Protein AF-A0A7S0X9N3-F1 (afdb_monomer)

Mean predicted aligned error: 4.45 Å

Structure (mmCIF, N/CA/C/O backbone):
data_AF-A0A7S0X9N3-F1
#
_entry.id   AF-A0A7S0X9N3-F1
#
loop_
_atom_site.group_PDB
_atom_site.id
_atom_site.type_symbol
_atom_site.label_atom_id
_atom_site.label_alt_id
_atom_site.label_comp_id
_atom_site.label_asym_id
_atom_site.label_entity_id
_atom_site.label_seq_id
_atom_site.pdbx_PDB_ins_code
_atom_site.Cartn_x
_atom_site.Cartn_y
_atom_site.Cartn_z
_atom_site.occupancy
_atom_site.B_iso_or_equiv
_atom_site.auth_seq_id
_atom_site.auth_comp_id
_atom_site.auth_asym_id
_atom_site.auth_atom_id
_atom_site.pdbx_PDB_model_num
ATOM 1 N N . ALA A 1 1 ? 12.408 -13.047 -14.112 1.00 51.66 1 ALA A N 1
ATOM 2 C CA . ALA A 1 1 ? 12.619 -11.639 -14.509 1.00 51.66 1 ALA A CA 1
ATOM 3 C C . ALA A 1 1 ? 13.916 -11.451 -15.302 1.00 51.66 1 ALA A C 1
ATOM 5 O O . ALA A 1 1 ? 13.848 -10.955 -16.416 1.00 51.66 1 ALA A O 1
ATOM 6 N N . ALA A 1 2 ? 15.072 -11.919 -14.805 1.00 55.12 2 ALA A N 1
ATOM 7 C CA . ALA A 1 2 ? 16.383 -11.710 -15.448 1.00 55.12 2 ALA A CA 1
ATOM 8 C C . ALA A 1 2 ? 16.531 -12.220 -16.905 1.00 55.12 2 ALA A C 1
ATOM 10 O O . ALA A 1 2 ? 17.400 -11.747 -17.631 1.00 55.12 2 ALA A O 1
ATOM 11 N N . GLU A 1 3 ? 15.684 -13.148 -17.362 1.00 60.47 3 GLU A N 1
ATOM 12 C CA . GLU A 1 3 ? 15.800 -13.756 -18.697 1.00 60.47 3 GLU A CA 1
ATOM 13 C C . GLU A 1 3 ? 15.383 -12.833 -19.857 1.00 60.47 3 GLU A C 1
ATOM 15 O O . GLU A 1 3 ? 15.856 -13.019 -20.976 1.00 60.47 3 GLU A O 1
ATOM 20 N N . ILE A 1 4 ? 14.538 -11.817 -19.627 1.00 72.31 4 ILE A N 1
ATOM 21 C CA . ILE A 1 4 ? 14.034 -10.960 -20.719 1.00 72.31 4 ILE A CA 1
ATOM 22 C C . ILE A 1 4 ? 15.034 -9.853 -21.069 1.00 72.31 4 ILE A C 1
ATOM 24 O O . ILE A 1 4 ? 15.320 -9.655 -22.250 1.00 72.31 4 ILE A O 1
ATOM 28 N N . ALA A 1 5 ? 15.599 -9.155 -20.075 1.00 72.69 5 ALA A N 1
ATOM 29 C CA . ALA A 1 5 ? 16.611 -8.123 -20.323 1.00 72.69 5 ALA A CA 1
ATOM 30 C C . ALA A 1 5 ? 17.880 -8.684 -20.979 1.00 72.69 5 ALA A C 1
ATOM 32 O O . ALA A 1 5 ? 18.427 -8.049 -21.880 1.00 72.69 5 ALA A O 1
ATOM 33 N N . ALA A 1 6 ? 18.329 -9.867 -20.549 1.00 73.94 6 ALA A N 1
ATOM 34 C CA . ALA A 1 6 ? 19.499 -10.545 -21.111 1.00 73.94 6 ALA A CA 1
ATOM 35 C C . ALA A 1 6 ? 19.189 -11.329 -22.402 1.00 73.94 6 ALA A C 1
ATOM 37 O O . ALA A 1 6 ? 20.104 -11.789 -23.084 1.00 73.94 6 ALA A O 1
ATOM 38 N N . GLY A 1 7 ? 17.907 -11.493 -22.736 1.00 81.62 7 GLY A N 1
ATOM 39 C CA . GLY A 1 7 ? 17.449 -12.213 -23.914 1.00 81.62 7 GLY A CA 1
ATOM 40 C C . GLY A 1 7 ? 17.486 -11.378 -25.202 1.00 81.62 7 GLY A C 1
ATOM 41 O O . GLY A 1 7 ? 17.658 -10.157 -25.175 1.00 81.62 7 GLY A O 1
ATOM 42 N N . PRO A 1 8 ? 17.242 -12.010 -26.364 1.00 79.06 8 PRO A N 1
ATOM 43 C CA . PRO A 1 8 ? 17.288 -11.345 -27.672 1.00 79.06 8 PRO A CA 1
ATOM 44 C C . PRO A 1 8 ? 16.259 -10.211 -27.821 1.00 79.06 8 PRO A C 1
ATOM 46 O O . PRO A 1 8 ? 16.443 -9.308 -28.635 1.00 79.06 8 PRO A O 1
ATOM 49 N N . MET A 1 9 ? 15.191 -10.226 -27.016 1.00 86.12 9 MET A N 1
ATOM 50 C CA . MET A 1 9 ? 14.156 -9.188 -26.998 1.00 86.12 9 MET A CA 1
ATOM 51 C C . MET A 1 9 ? 14.518 -7.965 -26.142 1.00 86.12 9 MET A C 1
ATOM 53 O O . MET A 1 9 ? 13.867 -6.928 -26.277 1.00 86.12 9 MET A O 1
ATOM 57 N N . GLY A 1 10 ? 15.558 -8.041 -25.303 1.00 89.81 10 GLY A N 1
ATOM 58 C CA . GLY A 1 10 ? 15.969 -6.959 -24.402 1.00 89.81 10 GLY A CA 1
ATOM 59 C C . GLY A 1 10 ? 16.183 -5.610 -25.108 1.00 89.81 10 GLY A C 1
ATOM 60 O O . GLY A 1 10 ? 15.581 -4.613 -24.701 1.00 89.81 10 GLY A O 1
ATOM 61 N N . PRO A 1 11 ? 16.953 -5.542 -26.215 1.00 92.31 11 PRO A N 1
ATOM 62 C CA . PRO A 1 11 ? 17.157 -4.294 -26.952 1.00 92.31 11 PRO A CA 1
ATOM 63 C C . PRO A 1 11 ? 15.869 -3.700 -27.538 1.00 92.31 11 PRO A C 1
ATOM 65 O O . PRO A 1 11 ? 15.699 -2.480 -27.540 1.00 92.31 11 PRO A O 1
ATOM 68 N N . ALA A 1 12 ? 14.959 -4.544 -28.034 1.00 93.69 12 ALA A N 1
ATOM 69 C CA . ALA A 1 12 ? 13.681 -4.101 -28.588 1.00 93.69 12 ALA A CA 1
ATOM 70 C C . ALA A 1 12 ? 12.762 -3.550 -27.489 1.00 93.69 12 ALA A C 1
ATOM 72 O O . ALA A 1 12 ? 12.195 -2.468 -27.645 1.00 93.69 12 ALA A O 1
ATOM 73 N N . LEU A 1 13 ? 12.684 -4.242 -26.350 1.00 94.44 13 LEU A N 1
ATOM 74 C CA . LEU A 1 13 ? 11.912 -3.792 -25.196 1.00 94.44 13 LEU A CA 1
ATOM 75 C C . LEU A 1 13 ? 12.442 -2.464 -24.643 1.00 94.44 13 LEU A C 1
ATOM 77 O O . LEU A 1 13 ? 11.654 -1.564 -24.373 1.00 94.44 13 LEU A O 1
ATOM 81 N N . LYS A 1 14 ? 13.766 -2.285 -24.560 1.00 94.69 14 LYS A N 1
ATOM 82 C CA . LYS A 1 14 ? 14.365 -1.008 -24.139 1.00 94.69 14 LYS A CA 1
ATOM 83 C C . LYS A 1 14 ? 13.941 0.156 -25.043 1.00 94.69 14 LYS A C 1
ATOM 85 O O . LYS A 1 14 ? 13.603 1.223 -24.538 1.00 94.69 14 LYS A O 1
ATOM 90 N N . LYS A 1 15 ? 13.920 -0.049 -26.367 1.00 96.00 15 LYS A N 1
ATOM 91 C CA . LYS A 1 15 ? 13.435 0.962 -27.326 1.00 96.00 15 LYS A CA 1
ATOM 92 C C . LYS A 1 15 ? 11.949 1.267 -27.132 1.00 96.00 15 LYS A C 1
ATOM 94 O O . LYS A 1 15 ? 11.563 2.430 -27.188 1.00 96.00 15 LYS A O 1
ATOM 99 N N . LEU A 1 16 ? 11.129 0.247 -26.872 1.00 97.06 16 LEU A N 1
ATOM 100 C CA . LEU A 1 16 ? 9.705 0.431 -26.589 1.00 97.06 16 LEU A CA 1
ATOM 101 C C . LEU A 1 16 ? 9.485 1.233 -25.300 1.00 97.06 16 LEU A C 1
ATOM 103 O O . LEU A 1 16 ? 8.710 2.181 -25.306 1.00 97.06 16 LEU A O 1
ATOM 107 N N . LEU A 1 17 ? 10.192 0.902 -24.218 1.00 97.25 17 LEU A N 1
ATOM 108 C CA . LEU A 1 17 ? 10.109 1.641 -22.954 1.00 97.25 17 LEU A CA 1
ATOM 109 C C . LEU A 1 17 ? 10.564 3.098 -23.128 1.00 97.25 17 LEU A C 1
ATOM 111 O O . LEU A 1 17 ? 9.926 4.003 -22.603 1.00 97.25 17 LEU A O 1
ATOM 115 N N . GLN A 1 18 ? 11.60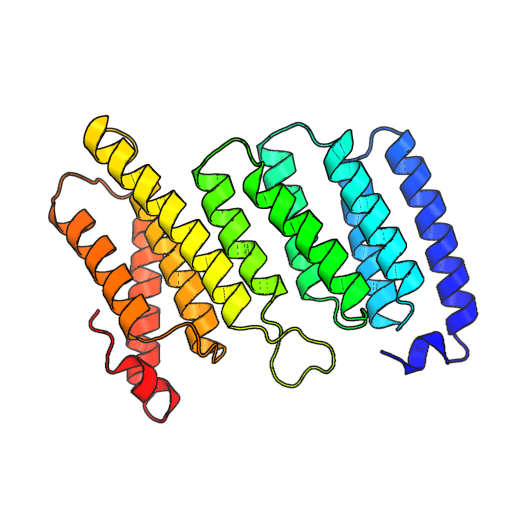3 3.355 -23.927 1.00 97.50 18 GLN A N 1
ATOM 116 C CA . GLN A 1 18 ? 12.012 4.722 -24.265 1.00 97.50 18 GLN A CA 1
ATOM 117 C C . GLN A 1 18 ? 10.918 5.487 -25.030 1.00 97.50 18 GLN A C 1
ATOM 119 O O . GLN A 1 18 ? 10.660 6.653 -24.734 1.00 97.50 18 GLN A O 1
ATOM 124 N N . PHE A 1 19 ? 10.256 4.837 -25.990 1.00 97.81 19 PHE A N 1
ATOM 125 C CA . PHE A 1 19 ? 9.127 5.425 -26.713 1.00 97.81 19 PHE A CA 1
ATOM 126 C C . PHE A 1 19 ? 7.938 5.716 -25.784 1.00 97.81 19 PHE A C 1
ATOM 128 O O . PHE A 1 19 ? 7.352 6.799 -25.852 1.00 97.81 19 PHE A O 1
ATOM 135 N N . LEU A 1 20 ? 7.614 4.786 -24.877 1.00 98.06 20 LEU A N 1
ATOM 136 C CA . LEU A 1 20 ? 6.585 4.991 -23.857 1.00 98.06 20 LEU A CA 1
ATOM 137 C C . LEU A 1 20 ? 6.934 6.186 -22.973 1.00 98.06 20 LEU A C 1
ATOM 139 O O . LEU A 1 20 ? 6.095 7.059 -22.806 1.00 98.06 20 LEU A O 1
ATOM 143 N N . HIS A 1 21 ? 8.175 6.288 -22.492 1.00 98.25 21 HIS A N 1
ATOM 144 C CA . HIS A 1 21 ? 8.617 7.435 -21.702 1.00 98.25 21 HIS A CA 1
ATOM 145 C C . HIS A 1 21 ? 8.365 8.766 -22.424 1.00 98.25 21 HIS A C 1
ATOM 147 O O . HIS A 1 21 ? 7.775 9.674 -21.851 1.00 98.25 21 HIS A O 1
ATOM 153 N N . GLN A 1 22 ? 8.780 8.891 -23.688 1.00 98.06 22 GLN A N 1
ATOM 154 C CA . GLN A 1 22 ? 8.579 10.119 -24.470 1.00 98.06 22 GLN A CA 1
ATOM 155 C C . GLN A 1 22 ? 7.096 10.446 -24.676 1.00 98.06 22 GLN A C 1
ATOM 157 O O . GLN A 1 22 ? 6.694 11.602 -24.569 1.00 98.06 22 GLN A O 1
ATOM 162 N N . THR A 1 23 ? 6.279 9.426 -24.935 1.00 98.00 23 THR A N 1
ATOM 163 C CA . THR A 1 23 ? 4.832 9.588 -25.129 1.00 98.00 23 THR A CA 1
ATOM 164 C C . THR A 1 23 ? 4.148 10.032 -23.838 1.00 98.00 23 THR A C 1
ATOM 166 O O . THR A 1 23 ? 3.326 10.944 -23.853 1.00 98.00 23 THR A O 1
ATOM 169 N N . ILE A 1 24 ? 4.502 9.415 -22.710 1.00 98.38 24 ILE A N 1
ATOM 170 C CA . ILE A 1 24 ? 3.930 9.743 -21.402 1.00 98.38 24 ILE A CA 1
ATOM 171 C C . ILE A 1 24 ? 4.378 11.140 -20.953 1.00 98.38 24 ILE A C 1
ATOM 173 O O . ILE A 1 24 ? 3.561 11.888 -20.424 1.00 98.38 24 ILE A O 1
ATOM 177 N N . ALA A 1 25 ? 5.627 11.532 -21.221 1.00 97.62 25 ALA A N 1
ATOM 178 C CA . ALA A 1 25 ? 6.107 12.890 -20.962 1.00 97.62 25 ALA A CA 1
ATOM 179 C C . ALA A 1 25 ? 5.280 13.939 -21.722 1.00 97.62 25 ALA A C 1
ATOM 181 O O . ALA A 1 25 ? 4.794 14.885 -21.115 1.00 97.62 25 ALA A O 1
ATOM 182 N N . ALA A 1 26 ? 5.016 13.715 -23.013 1.00 97.56 26 ALA A N 1
ATOM 183 C CA . ALA A 1 26 ? 4.171 14.612 -23.801 1.00 97.56 26 ALA A CA 1
ATOM 184 C C . ALA A 1 26 ? 2.723 14.698 -23.273 1.00 97.56 26 ALA A C 1
ATOM 186 O O . ALA A 1 26 ? 2.092 15.748 -23.375 1.00 97.56 26 ALA A O 1
ATOM 187 N N . LEU A 1 27 ? 2.186 13.615 -22.695 1.00 96.38 27 LEU A N 1
ATOM 188 C CA . LEU A 1 27 ? 0.882 13.642 -22.020 1.00 96.38 27 LEU A CA 1
ATOM 189 C C . LEU A 1 27 ? 0.920 14.468 -20.729 1.00 96.38 27 LEU A C 1
ATOM 191 O O . LEU A 1 27 ? -0.021 15.218 -20.468 1.00 96.38 27 LEU A O 1
ATOM 195 N N . ALA A 1 28 ? 1.989 14.346 -19.937 1.00 95.31 28 ALA A N 1
ATOM 196 C CA . ALA A 1 28 ? 2.175 15.157 -18.736 1.00 95.31 28 ALA A CA 1
ATOM 197 C C . ALA A 1 28 ? 2.222 16.654 -19.091 1.00 95.31 28 ALA A C 1
ATOM 199 O O . ALA A 1 28 ? 1.474 17.437 -18.512 1.00 95.31 28 ALA A O 1
ATOM 200 N N . ASP A 1 29 ? 2.982 17.024 -20.128 1.00 94.62 29 ASP A N 1
ATOM 201 C CA . ASP A 1 29 ? 3.068 18.405 -20.630 1.00 94.62 29 ASP A CA 1
ATOM 202 C C . ASP A 1 29 ? 1.718 18.934 -21.153 1.00 94.62 29 ASP A C 1
ATOM 204 O O . ASP A 1 29 ? 1.446 20.134 -21.114 1.00 94.62 29 ASP A O 1
ATOM 208 N N . ALA A 1 30 ? 0.836 18.042 -21.613 1.00 95.69 30 ALA A N 1
ATOM 209 C CA . ALA A 1 30 ? -0.531 18.358 -22.030 1.00 95.69 30 ALA A CA 1
ATOM 210 C C . ALA A 1 30 ? -1.539 18.413 -20.858 1.00 95.69 30 ALA A C 1
ATOM 212 O O . ALA A 1 30 ? -2.748 18.270 -21.071 1.00 95.69 30 ALA A O 1
ATOM 213 N N . ALA A 1 31 ? -1.055 18.594 -19.625 1.00 92.75 31 ALA A N 1
ATOM 214 C CA . ALA A 1 31 ? -1.844 18.647 -18.393 1.00 92.75 31 ALA A CA 1
ATOM 215 C C . ALA A 1 31 ? -2.687 17.381 -18.129 1.00 92.75 31 ALA A C 1
ATOM 217 O O . ALA A 1 31 ? -3.739 17.444 -17.492 1.00 92.75 31 ALA A O 1
ATOM 218 N N . GLN A 1 32 ? -2.249 16.213 -18.618 1.00 95.31 32 GLN A N 1
ATOM 219 C CA . GLN A 1 32 ? -2.872 14.913 -18.326 1.00 95.31 32 GLN A CA 1
ATOM 220 C C . GLN A 1 32 ? -2.136 14.177 -17.194 1.00 95.31 32 GLN A C 1
ATOM 222 O O . GLN A 1 32 ? -1.832 12.987 -17.305 1.00 95.31 32 GLN A O 1
ATOM 227 N N . SER A 1 33 ? -1.847 14.883 -16.098 1.00 94.88 33 SER A N 1
ATOM 228 C CA . SER A 1 33 ? -0.978 14.436 -14.999 1.00 94.88 33 SER A CA 1
ATOM 229 C C . SER A 1 33 ? -1.432 13.121 -14.348 1.00 94.88 33 SER A C 1
ATOM 231 O O . SER A 1 33 ? -0.629 12.200 -14.200 1.00 94.88 33 SER A O 1
ATOM 233 N N . ASP A 1 34 ? -2.727 12.962 -14.047 1.00 93.50 34 ASP A N 1
ATOM 234 C CA . ASP A 1 34 ? -3.271 11.719 -13.469 1.00 93.50 34 ASP A CA 1
ATOM 235 C C . ASP A 1 34 ? -3.065 10.496 -14.373 1.00 93.50 34 ASP A C 1
ATOM 237 O O . ASP A 1 34 ? -2.751 9.396 -13.905 1.00 93.50 34 ASP A O 1
ATOM 241 N N . VAL A 1 35 ? -3.259 10.675 -15.681 1.00 96.56 35 VAL A N 1
ATOM 242 C CA . VAL A 1 35 ? -3.097 9.605 -16.672 1.00 96.56 35 VAL A CA 1
ATOM 243 C C . VAL A 1 35 ? -1.618 9.293 -16.855 1.00 96.56 35 VAL A C 1
ATOM 245 O O . VAL A 1 35 ? -1.234 8.122 -16.833 1.00 96.56 35 VAL A O 1
ATOM 248 N N . ALA A 1 36 ? -0.785 10.326 -16.983 1.00 98.06 36 ALA A N 1
ATOM 249 C CA . ALA A 1 36 ? 0.651 10.180 -17.158 1.00 98.06 36 ALA A CA 1
ATOM 250 C C . ALA A 1 36 ? 1.294 9.439 -15.978 1.00 98.06 36 ALA A C 1
ATOM 252 O O . ALA A 1 36 ? 2.041 8.486 -16.193 1.00 98.06 36 ALA A O 1
ATOM 253 N N . LEU A 1 37 ? 0.928 9.790 -14.739 1.00 98.38 37 LEU A N 1
ATOM 254 C CA . LEU A 1 37 ? 1.384 9.092 -13.534 1.00 98.38 37 LEU A CA 1
ATOM 255 C C . LEU A 1 37 ? 1.071 7.594 -13.604 1.00 98.38 37 LEU A C 1
ATOM 257 O O . LEU A 1 37 ? 1.953 6.766 -13.382 1.00 98.38 37 LEU A O 1
ATOM 261 N N . ARG A 1 38 ? -0.172 7.224 -13.935 1.00 98.19 38 ARG A N 1
ATOM 262 C CA . ARG A 1 38 ? -0.580 5.810 -14.011 1.00 98.19 38 ARG A CA 1
ATOM 263 C C . ARG A 1 38 ? 0.175 5.062 -15.105 1.00 98.19 38 ARG A C 1
ATOM 265 O O . ARG A 1 38 ? 0.628 3.948 -14.867 1.00 98.19 38 ARG A O 1
ATOM 272 N N . LEU A 1 39 ? 0.349 5.674 -16.276 1.00 98.44 39 LEU A N 1
ATOM 273 C CA . LEU A 1 39 ? 1.099 5.067 -17.377 1.00 98.44 39 LEU A CA 1
ATOM 274 C C . LEU A 1 39 ? 2.577 4.874 -17.030 1.00 98.44 39 LEU A C 1
ATOM 276 O O . LEU A 1 39 ? 3.146 3.839 -17.377 1.00 98.44 39 LEU A O 1
ATOM 280 N N . TYR A 1 40 ? 3.188 5.821 -16.315 1.00 98.75 40 TYR A N 1
ATOM 281 C CA . TYR A 1 40 ? 4.548 5.650 -15.812 1.00 98.75 40 TYR A CA 1
ATOM 282 C C . TYR A 1 40 ? 4.651 4.466 -14.846 1.00 98.75 40 TYR A C 1
ATOM 284 O O . TYR A 1 40 ? 5.559 3.652 -14.987 1.00 98.75 40 TYR A O 1
ATOM 292 N N . LEU A 1 41 ? 3.699 4.303 -13.924 1.00 98.69 41 LEU A N 1
ATOM 293 C CA . LEU A 1 41 ? 3.688 3.165 -12.998 1.00 98.69 41 LEU A CA 1
ATOM 294 C C . LEU A 1 41 ? 3.514 1.813 -13.711 1.00 98.69 41 LEU A C 1
ATOM 296 O O . LEU A 1 41 ? 4.200 0.851 -13.369 1.00 98.69 41 LEU A O 1
ATOM 300 N N . GLU A 1 42 ? 2.655 1.731 -14.729 1.00 98.06 42 GLU A N 1
ATOM 301 C CA . GLU A 1 42 ? 2.505 0.515 -15.546 1.00 98.06 42 GLU A CA 1
ATOM 302 C C . GLU A 1 42 ? 3.793 0.189 -16.324 1.00 98.06 42 GLU A C 1
ATOM 304 O O . GLU A 1 42 ? 4.251 -0.957 -16.348 1.00 98.06 42 GLU A O 1
ATOM 309 N N . ALA A 1 43 ? 4.441 1.204 -16.905 1.00 98.38 43 ALA A N 1
ATOM 310 C CA . ALA A 1 43 ? 5.732 1.037 -17.570 1.00 98.38 43 ALA A CA 1
ATOM 311 C C . ALA A 1 43 ? 6.836 0.604 -16.586 1.00 98.38 43 ALA A C 1
ATOM 313 O O . ALA A 1 43 ? 7.683 -0.222 -16.939 1.00 98.38 43 ALA A O 1
ATOM 314 N N . ALA A 1 44 ? 6.794 1.094 -15.343 1.00 98.44 44 ALA A N 1
ATOM 315 C CA . ALA A 1 44 ? 7.701 0.678 -14.279 1.00 98.44 44 ALA A CA 1
ATOM 316 C C . ALA A 1 44 ? 7.532 -0.806 -13.926 1.00 98.44 44 ALA A C 1
ATOM 318 O O . ALA A 1 44 ? 8.532 -1.514 -13.810 1.00 98.44 44 ALA A O 1
ATOM 319 N N . GLN A 1 45 ? 6.293 -1.304 -13.812 1.00 96.81 45 GLN A N 1
ATOM 320 C CA . GLN A 1 45 ? 6.038 -2.734 -13.572 1.00 96.81 45 GLN A CA 1
ATOM 321 C C . GLN A 1 45 ? 6.577 -3.605 -14.708 1.00 96.81 45 GLN A C 1
ATOM 323 O O . GLN A 1 45 ? 7.189 -4.643 -14.452 1.00 96.81 45 GLN A O 1
ATOM 328 N N . LEU A 1 46 ? 6.384 -3.185 -15.962 1.00 95.94 46 LEU A N 1
ATOM 329 C CA . LEU A 1 46 ? 6.920 -3.903 -17.120 1.00 95.94 46 LEU A CA 1
ATOM 330 C C . LEU A 1 46 ? 8.455 -3.945 -17.096 1.00 95.94 46 LEU A C 1
ATOM 332 O O . LEU A 1 46 ? 9.050 -4.998 -17.331 1.00 95.94 46 LEU A O 1
ATOM 336 N N . ALA A 1 47 ? 9.097 -2.813 -16.803 1.00 96.88 47 ALA A N 1
ATOM 337 C CA . ALA A 1 47 ? 10.549 -2.722 -16.709 1.00 96.88 47 ALA A CA 1
ATOM 338 C C . ALA A 1 47 ? 11.112 -3.579 -15.558 1.00 96.88 47 ALA A C 1
ATOM 340 O O . ALA A 1 47 ? 12.100 -4.288 -15.763 1.00 96.88 47 ALA A O 1
ATOM 341 N N . ASP A 1 48 ? 10.464 -3.581 -14.387 1.00 96.12 48 ASP A N 1
ATOM 342 C CA . ASP A 1 48 ? 10.828 -4.430 -13.241 1.00 96.12 48 ASP A CA 1
ATOM 343 C C . ASP A 1 48 ? 10.724 -5.919 -13.595 1.00 96.12 48 ASP A C 1
ATOM 345 O O . ASP A 1 48 ? 11.689 -6.671 -13.446 1.00 96.12 48 ASP A O 1
ATOM 349 N N . ALA A 1 49 ? 9.595 -6.335 -14.179 1.00 93.44 49 ALA A N 1
ATOM 350 C CA . ALA A 1 49 ? 9.369 -7.717 -14.595 1.00 93.44 49 ALA A CA 1
ATOM 351 C C . ALA A 1 49 ? 10.395 -8.200 -15.637 1.00 93.44 49 ALA A C 1
ATOM 353 O O . ALA A 1 49 ? 10.749 -9.385 -15.664 1.00 93.44 49 ALA A O 1
ATOM 354 N N . ALA A 1 50 ? 10.899 -7.287 -16.469 1.00 93.81 50 ALA A N 1
ATOM 355 C CA . ALA A 1 50 ? 11.949 -7.558 -17.442 1.00 93.81 50 ALA A CA 1
ATOM 356 C C . ALA A 1 50 ? 13.368 -7.577 -16.847 1.00 93.81 50 ALA A C 1
ATOM 358 O O . ALA A 1 50 ? 14.298 -7.960 -17.554 1.00 93.81 50 ALA A O 1
ATOM 359 N N . GLY A 1 51 ? 13.555 -7.179 -15.584 1.00 93.19 51 GLY A N 1
ATOM 360 C CA . GLY A 1 51 ? 14.870 -7.048 -14.948 1.00 93.19 51 GLY A CA 1
ATOM 361 C C . GLY A 1 51 ? 15.641 -5.793 -15.373 1.00 93.19 51 GLY A C 1
ATOM 362 O O . GLY A 1 51 ? 16.868 -5.785 -15.339 1.00 93.19 51 GLY A O 1
ATOM 363 N N . MET A 1 52 ? 14.944 -4.741 -15.810 1.00 95.38 52 MET A N 1
ATOM 364 C CA . MET A 1 52 ? 15.528 -3.461 -16.225 1.00 95.38 52 MET A CA 1
ATOM 365 C C . MET A 1 52 ? 15.397 -2.415 -15.113 1.00 95.38 52 MET A C 1
ATOM 367 O O . MET A 1 52 ? 14.791 -1.361 -15.310 1.00 95.38 52 MET A O 1
ATOM 371 N N . GLU A 1 53 ? 15.972 -2.710 -13.947 1.00 95.75 53 GLU A N 1
ATOM 372 C CA . GLU A 1 53 ? 15.841 -1.898 -12.729 1.00 95.75 53 GLU A CA 1
ATOM 373 C C . GLU A 1 53 ? 16.059 -0.386 -12.947 1.00 95.75 53 GLU A C 1
ATOM 375 O O . GLU A 1 53 ? 15.182 0.376 -12.539 1.00 95.75 53 GLU A O 1
ATOM 380 N N . PRO A 1 54 ? 17.121 0.097 -13.631 1.00 96.94 54 PRO A N 1
ATOM 381 C CA . PRO A 1 54 ? 17.324 1.540 -13.789 1.00 96.94 54 PRO A CA 1
ATOM 382 C C . PRO A 1 54 ? 16.189 2.231 -14.555 1.00 96.94 54 PRO A C 1
ATOM 384 O O . PRO A 1 54 ? 15.864 3.383 -14.289 1.00 96.94 54 PRO A O 1
ATOM 387 N N . ILE A 1 55 ? 15.567 1.519 -15.503 1.00 97.94 55 ILE A N 1
ATOM 388 C CA . ILE A 1 55 ? 14.433 2.036 -16.276 1.00 97.94 55 ILE A CA 1
ATOM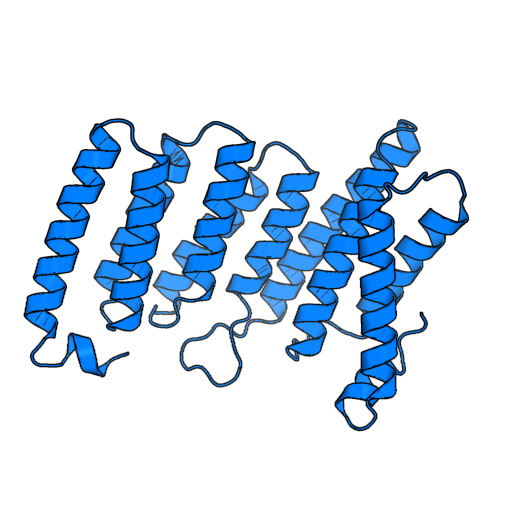 389 C C . ILE A 1 55 ? 13.170 2.037 -15.410 1.00 97.94 55 ILE A C 1
ATOM 391 O O . ILE A 1 55 ? 12.419 3.008 -15.425 1.00 97.94 55 ILE A O 1
ATOM 395 N N . ALA A 1 56 ? 12.949 0.973 -14.632 1.00 98.38 56 ALA A N 1
ATOM 396 C CA . ALA A 1 56 ? 11.836 0.908 -13.689 1.00 98.38 56 ALA A CA 1
ATOM 397 C C . ALA A 1 56 ? 11.920 2.033 -12.646 1.00 98.38 56 ALA A C 1
ATOM 399 O O . ALA A 1 56 ? 10.912 2.675 -12.354 1.00 98.38 56 ALA A O 1
ATOM 400 N N . TYR A 1 57 ? 13.122 2.299 -12.128 1.00 98.62 57 TYR A N 1
ATOM 401 C CA . TYR A 1 57 ? 13.376 3.352 -11.149 1.00 98.62 57 TYR A CA 1
ATOM 402 C C . TYR A 1 57 ? 13.064 4.740 -11.717 1.00 98.62 57 TYR A C 1
ATOM 404 O O . TYR A 1 57 ? 12.305 5.484 -11.102 1.00 98.62 57 TYR A O 1
ATOM 412 N N . GLU A 1 58 ? 13.566 5.065 -12.916 1.00 98.56 58 GLU A N 1
ATOM 413 C CA . GLU A 1 58 ? 13.273 6.347 -13.579 1.00 98.56 58 GLU A CA 1
ATOM 414 C C . GLU A 1 58 ? 11.764 6.548 -13.777 1.00 98.56 58 GLU A C 1
ATOM 416 O O . GLU A 1 58 ? 11.243 7.633 -13.532 1.00 98.56 58 GLU A O 1
ATOM 421 N N . PHE A 1 59 ? 11.027 5.502 -14.164 1.00 98.75 59 PHE A N 1
ATOM 422 C CA . PHE A 1 59 ? 9.574 5.603 -14.292 1.00 98.75 59 PHE A CA 1
ATOM 423 C C . PHE A 1 59 ? 8.866 5.888 -12.963 1.00 98.75 59 PHE A C 1
ATOM 425 O O . PHE A 1 59 ? 7.931 6.691 -12.935 1.00 98.75 59 PHE A O 1
ATOM 432 N N . PHE A 1 60 ? 9.313 5.284 -11.858 1.00 98.75 60 PHE A N 1
ATOM 433 C CA . PHE A 1 60 ? 8.794 5.629 -10.534 1.00 98.75 60 PHE A CA 1
ATOM 434 C C . PHE A 1 60 ? 9.133 7.063 -10.136 1.00 98.75 60 PHE A C 1
ATOM 436 O O . PHE A 1 60 ? 8.254 7.753 -9.627 1.00 98.75 60 PHE A O 1
ATOM 443 N N . GLU A 1 61 ? 10.359 7.524 -10.385 1.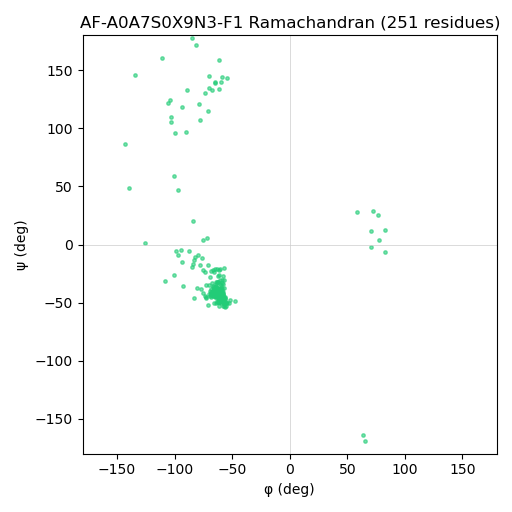00 98.62 61 GLU A N 1
ATOM 444 C CA . GLU A 1 61 ? 10.762 8.906 -10.110 1.00 98.62 61 GLU A CA 1
ATOM 445 C C . GLU A 1 61 ? 9.857 9.893 -10.852 1.00 98.62 61 GLU A C 1
ATOM 447 O O . GLU A 1 61 ? 9.287 10.778 -10.222 1.00 98.62 61 GLU A O 1
ATOM 452 N N . ARG A 1 62 ? 9.604 9.678 -12.151 1.00 98.56 62 ARG A N 1
ATOM 453 C CA . ARG A 1 62 ? 8.677 10.520 -12.929 1.00 98.56 62 ARG A CA 1
ATOM 454 C C . ARG A 1 62 ? 7.260 10.504 -12.372 1.00 98.56 62 ARG A C 1
ATOM 456 O O . ARG A 1 62 ? 6.652 11.562 -12.226 1.00 98.56 62 ARG A O 1
ATOM 463 N N . ALA A 1 63 ? 6.734 9.327 -12.037 1.00 98.75 63 ALA A N 1
ATOM 464 C CA . ALA A 1 63 ? 5.409 9.207 -11.437 1.00 98.75 63 ALA A CA 1
ATOM 465 C C . ALA A 1 63 ? 5.316 9.937 -10.084 1.00 98.75 63 ALA A C 1
ATOM 467 O O . ALA A 1 63 ? 4.315 10.594 -9.805 1.00 98.75 63 ALA A O 1
ATOM 468 N N . MET A 1 64 ? 6.353 9.838 -9.248 1.00 98.50 64 MET A N 1
ATOM 469 C CA . MET A 1 64 ? 6.404 10.484 -7.935 1.00 98.50 64 MET A CA 1
ATOM 470 C C . MET A 1 64 ? 6.603 12.001 -8.030 1.00 98.50 64 MET A C 1
ATOM 472 O O . MET A 1 64 ? 5.975 12.719 -7.262 1.00 98.50 64 MET A O 1
ATOM 476 N N . THR A 1 65 ? 7.369 12.505 -9.001 1.00 98.44 65 THR A N 1
ATOM 477 C CA . THR A 1 65 ? 7.450 13.950 -9.282 1.00 98.44 65 THR A CA 1
ATOM 478 C C . THR A 1 65 ? 6.088 14.512 -9.686 1.00 98.44 65 THR A C 1
ATOM 480 O O . THR A 1 65 ? 5.656 15.516 -9.136 1.00 98.44 65 THR A O 1
ATOM 483 N N . ILE A 1 66 ? 5.343 13.828 -10.566 1.00 98.31 66 ILE A N 1
ATOM 484 C CA . ILE A 1 66 ? 3.977 14.255 -10.925 1.00 98.31 66 ILE A CA 1
ATOM 485 C C . ILE A 1 66 ? 3.060 14.268 -9.694 1.00 98.31 66 ILE A C 1
ATOM 487 O O . ILE A 1 66 ? 2.253 15.180 -9.530 1.00 98.31 66 ILE A O 1
ATOM 491 N N . TYR A 1 67 ? 3.177 13.267 -8.817 1.00 98.25 67 TYR A N 1
ATOM 492 C CA . TYR A 1 67 ? 2.427 13.245 -7.562 1.00 98.25 67 TYR A CA 1
ATOM 493 C C . TYR A 1 67 ? 2.723 14.475 -6.688 1.00 98.25 67 TYR A C 1
ATOM 495 O O . TYR A 1 67 ? 1.802 15.018 -6.080 1.00 98.25 67 TYR A O 1
ATOM 503 N N . GLU A 1 68 ? 3.989 14.885 -6.600 1.00 96.94 68 GLU A N 1
ATOM 504 C CA . GLU A 1 68 ? 4.435 16.012 -5.776 1.00 96.94 68 GLU A CA 1
ATOM 505 C C . GLU A 1 68 ? 4.016 17.367 -6.352 1.00 96.94 68 GLU A C 1
ATOM 507 O O . GLU A 1 68 ? 3.509 18.207 -5.605 1.00 96.94 68 GLU A O 1
ATOM 512 N N . ASP A 1 69 ? 4.207 17.557 -7.656 1.00 96.38 69 ASP A N 1
ATOM 513 C CA . ASP A 1 69 ? 4.119 18.873 -8.290 1.00 96.38 69 ASP A CA 1
ATOM 514 C C . ASP A 1 69 ? 2.716 19.173 -8.841 1.00 96.38 69 ASP A C 1
ATOM 516 O O . ASP A 1 69 ? 2.242 20.307 -8.756 1.00 96.38 69 ASP A O 1
ATOM 520 N N . GLU A 1 70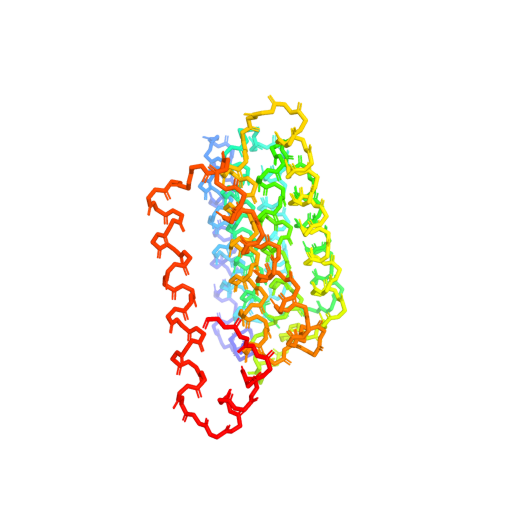 ? 2.018 18.160 -9.364 1.00 96.62 70 GLU A N 1
ATOM 521 C CA . GLU A 1 70 ? 0.794 18.355 -10.154 1.00 96.62 70 GLU A CA 1
ATOM 522 C C . GLU A 1 70 ? -0.485 17.929 -9.415 1.00 96.62 70 GLU A C 1
ATOM 524 O O . GLU A 1 70 ? -1.558 18.507 -9.616 1.00 96.62 70 GLU A O 1
ATOM 529 N N . ILE A 1 71 ? -0.414 16.919 -8.538 1.00 94.38 71 ILE A N 1
ATOM 530 C CA . ILE A 1 71 ? -1.602 16.385 -7.852 1.00 94.38 71 ILE A CA 1
ATOM 531 C C . ILE A 1 71 ? -1.838 17.120 -6.529 1.00 94.38 71 ILE A C 1
ATOM 533 O O . ILE A 1 71 ? -1.296 16.771 -5.480 1.00 94.38 71 ILE A O 1
ATOM 537 N N . SER A 1 72 ? -2.719 18.118 -6.567 1.00 92.31 72 SER A N 1
ATOM 538 C CA . SER A 1 72 ? -3.055 18.958 -5.406 1.00 92.31 72 SER A CA 1
ATOM 539 C C . SER A 1 72 ? -4.372 18.594 -4.707 1.00 92.31 72 SER A C 1
ATOM 541 O O . SER A 1 72 ? -4.515 18.839 -3.508 1.00 92.31 72 SER A O 1
ATOM 543 N N . ASP A 1 73 ? -5.335 17.987 -5.411 1.00 95.06 73 ASP A N 1
ATOM 544 C CA . ASP A 1 73 ? -6.608 17.587 -4.803 1.00 95.06 73 ASP A CA 1
ATOM 545 C C . ASP A 1 73 ? -6.417 16.451 -3.785 1.00 95.06 73 ASP A C 1
ATOM 547 O O . ASP A 1 73 ? -5.781 15.434 -4.058 1.00 95.06 73 ASP A O 1
ATOM 551 N N . SER A 1 74 ? -7.022 16.586 -2.603 1.00 94.06 74 SER A N 1
ATOM 552 C CA . SER A 1 74 ? -6.815 15.640 -1.501 1.00 94.06 74 SER A CA 1
ATOM 553 C C . SER A 1 74 ? -7.320 14.223 -1.806 1.00 94.06 74 SER A C 1
ATOM 555 O O . SER A 1 74 ? -6.754 13.265 -1.273 1.00 94.06 74 SER A O 1
ATOM 557 N N . GLN A 1 75 ? -8.385 14.056 -2.598 1.00 94.19 75 GLN A N 1
ATOM 558 C CA . GLN A 1 75 ? -8.879 12.725 -2.974 1.00 94.19 75 GLN A CA 1
ATOM 559 C C . GLN A 1 75 ? -8.060 12.128 -4.120 1.00 94.19 75 GLN A C 1
ATOM 561 O O . GLN A 1 75 ? -7.763 10.927 -4.097 1.00 94.19 75 GLN A O 1
ATOM 566 N N . ALA A 1 76 ? -7.637 12.957 -5.074 1.00 95.06 76 ALA A N 1
ATOM 567 C CA . ALA A 1 76 ? -6.712 12.563 -6.127 1.00 95.06 76 ALA A CA 1
ATOM 568 C C . ALA A 1 76 ? -5.373 12.101 -5.535 1.00 95.06 76 ALA A C 1
ATOM 570 O O . ALA A 1 76 ? -4.926 11.004 -5.859 1.00 95.06 76 ALA A O 1
ATOM 571 N N . GLN A 1 77 ? -4.804 12.836 -4.571 1.00 96.81 77 GLN A N 1
ATOM 572 C CA . GLN A 1 77 ? -3.584 12.445 -3.851 1.00 96.81 77 GLN A CA 1
ATOM 573 C C . GLN A 1 77 ? -3.732 11.081 -3.176 1.00 96.81 77 GLN A C 1
ATOM 575 O O . GLN A 1 77 ? -2.913 10.187 -3.375 1.00 96.81 77 GLN A O 1
ATOM 580 N N . LYS A 1 78 ? -4.810 10.869 -2.414 1.00 96.31 78 LYS A N 1
ATOM 581 C CA . LYS A 1 78 ? -5.075 9.567 -1.783 1.00 96.31 78 LYS A CA 1
ATOM 582 C C . LYS A 1 78 ? -5.116 8.438 -2.818 1.00 96.31 78 LYS A C 1
ATOM 584 O O . LYS A 1 78 ? -4.519 7.381 -2.608 1.00 96.31 78 LYS A O 1
ATOM 589 N N . THR A 1 79 ? -5.819 8.663 -3.924 1.00 96.81 79 THR A N 1
ATOM 590 C CA . THR A 1 79 ? -5.984 7.671 -4.992 1.00 96.81 79 THR A CA 1
ATOM 591 C C . THR A 1 79 ? -4.653 7.381 -5.678 1.00 96.81 79 THR A C 1
ATOM 593 O O . THR A 1 79 ? -4.255 6.222 -5.765 1.00 96.81 79 THR A O 1
ATOM 596 N N . ALA A 1 80 ? -3.929 8.416 -6.103 1.00 97.88 80 ALA A N 1
ATOM 597 C CA . ALA A 1 80 ? -2.628 8.300 -6.748 1.00 97.88 80 ALA A CA 1
ATOM 598 C C . ALA A 1 80 ? -1.617 7.587 -5.844 1.00 97.88 80 ALA A C 1
ATOM 600 O O . ALA A 1 80 ? -0.971 6.637 -6.283 1.00 97.88 80 ALA A O 1
ATOM 601 N N . LEU A 1 81 ? -1.556 7.946 -4.558 1.00 98.31 81 LEU A N 1
ATOM 602 C CA . LEU A 1 81 ? -0.693 7.272 -3.591 1.00 98.31 81 LEU A CA 1
ATOM 603 C C . LEU A 1 81 ? -1.044 5.786 -3.449 1.00 98.31 81 LEU A C 1
ATOM 605 O O . LEU A 1 81 ? -0.146 4.948 -3.393 1.00 98.31 81 LEU A O 1
ATOM 609 N N . SER A 1 82 ? -2.333 5.435 -3.428 1.00 97.94 82 SER A N 1
ATOM 610 C CA . SER A 1 82 ? -2.753 4.029 -3.394 1.00 97.94 82 SER A CA 1
ATOM 611 C C . SER A 1 82 ? -2.254 3.255 -4.619 1.00 97.94 82 SER A C 1
ATOM 613 O O . SER A 1 82 ? -1.841 2.103 -4.479 1.00 97.94 82 SER A O 1
ATOM 615 N N . VAL A 1 83 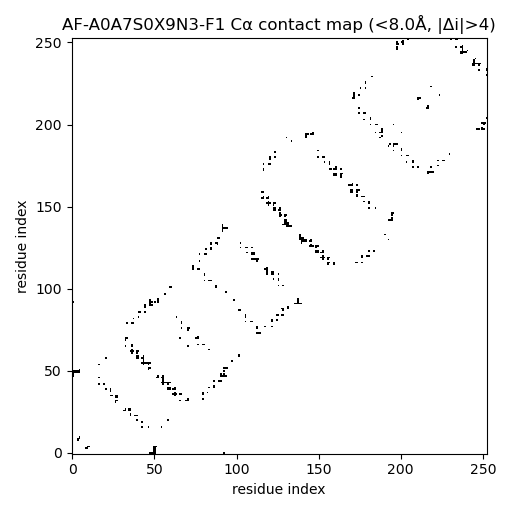? -2.263 3.872 -5.805 1.00 98.12 83 VAL A N 1
ATOM 616 C CA . VAL A 1 83 ? -1.750 3.252 -7.039 1.00 98.12 83 VAL A CA 1
ATOM 617 C C . VAL A 1 83 ? -0.224 3.125 -6.992 1.00 98.12 83 VAL A C 1
ATOM 619 O O . VAL A 1 83 ? 0.297 2.059 -7.321 1.00 98.12 83 VAL A O 1
ATOM 622 N N . VAL A 1 84 ? 0.494 4.150 -6.517 1.00 98.62 84 VAL A N 1
ATOM 623 C CA . VAL A 1 84 ? 1.957 4.111 -6.319 1.00 98.62 84 VAL A CA 1
ATOM 624 C C . VAL A 1 84 ? 2.342 2.967 -5.381 1.00 98.62 84 VAL A C 1
ATOM 626 O O . VAL A 1 84 ? 3.171 2.131 -5.736 1.00 98.62 84 VAL A O 1
ATOM 629 N N . VAL A 1 85 ? 1.705 2.883 -4.208 1.00 98.31 85 VAL A N 1
ATOM 630 C CA . VAL A 1 85 ? 1.975 1.839 -3.206 1.00 98.31 85 VAL A CA 1
ATOM 631 C C . VAL A 1 85 ? 1.659 0.450 -3.758 1.00 98.31 85 VAL A C 1
ATOM 633 O O . VAL A 1 85 ? 2.486 -0.452 -3.638 1.00 98.31 85 VAL A O 1
ATOM 636 N N . GLY A 1 86 ? 0.496 0.272 -4.392 1.00 97.31 86 GLY A N 1
ATOM 637 C CA . GLY A 1 86 ? 0.098 -1.018 -4.964 1.00 97.31 86 GLY A CA 1
ATOM 638 C C . GLY A 1 86 ? 1.011 -1.477 -6.104 1.00 97.31 86 GLY A C 1
ATOM 639 O O . GLY A 1 86 ? 1.282 -2.668 -6.236 1.00 97.31 86 GLY A O 1
ATOM 640 N N . THR A 1 87 ? 1.534 -0.537 -6.890 1.00 98.12 87 THR A N 1
ATOM 641 C CA . THR A 1 87 ? 2.499 -0.814 -7.962 1.00 98.12 87 THR A CA 1
ATOM 642 C C . THR A 1 87 ? 3.852 -1.210 -7.380 1.00 98.12 87 THR A C 1
ATOM 644 O O . THR A 1 87 ? 4.365 -2.283 -7.689 1.00 98.12 87 THR A O 1
ATOM 647 N N . LEU A 1 88 ? 4.401 -0.399 -6.471 1.00 97.81 88 LEU A N 1
ATOM 648 C CA . LEU A 1 88 ? 5.709 -0.638 -5.855 1.00 97.81 88 LEU A CA 1
ATOM 649 C C . LEU A 1 88 ? 5.747 -1.925 -5.019 1.00 97.81 88 LEU A C 1
ATOM 651 O O . LEU A 1 88 ? 6.774 -2.601 -4.964 1.00 97.81 88 LEU A O 1
ATOM 655 N N . GLN A 1 89 ? 4.626 -2.306 -4.399 1.00 95.56 89 GLN A N 1
ATOM 656 C CA . GLN A 1 89 ? 4.499 -3.585 -3.695 1.00 95.56 89 GLN A CA 1
ATOM 657 C C . GLN A 1 89 ? 4.787 -4.780 -4.617 1.00 95.56 89 GLN A C 1
ATOM 659 O O . GLN A 1 89 ? 5.352 -5.775 -4.164 1.00 95.56 89 GLN A O 1
ATOM 664 N N . ARG A 1 90 ? 4.374 -4.701 -5.887 1.00 93.31 90 ARG A N 1
ATOM 665 C CA . ARG A 1 90 ? 4.481 -5.801 -6.857 1.00 93.31 90 ARG A CA 1
ATOM 666 C C . ARG A 1 90 ? 5.841 -5.861 -7.545 1.00 93.31 90 ARG A C 1
ATOM 668 O O . ARG A 1 90 ? 6.185 -6.920 -8.060 1.00 93.31 90 ARG A O 1
ATOM 675 N N . CYS A 1 91 ? 6.594 -4.764 -7.530 1.00 95.25 91 CYS A N 1
ATOM 676 C CA . CYS A 1 91 ? 7.946 -4.723 -8.065 1.00 95.25 91 CYS A CA 1
ATOM 677 C C . CYS A 1 91 ? 8.931 -5.340 -7.067 1.00 95.25 91 CYS A C 1
ATOM 679 O O . CYS A 1 91 ? 9.043 -4.879 -5.926 1.00 95.25 91 CYS A O 1
ATOM 681 N N . VAL A 1 92 ? 9.635 -6.385 -7.494 1.00 94.56 92 VAL A N 1
ATOM 682 C CA . VAL A 1 92 ? 10.568 -7.167 -6.655 1.00 94.56 92 VAL A CA 1
ATOM 683 C C . VAL A 1 92 ? 11.966 -7.260 -7.267 1.00 94.56 92 VAL A C 1
ATOM 685 O O . VAL A 1 92 ? 12.836 -7.915 -6.702 1.00 94.56 92 VAL A O 1
ATOM 688 N N . GLY A 1 93 ? 12.187 -6.630 -8.423 1.00 93.44 93 GLY A N 1
ATOM 689 C CA . GLY A 1 93 ? 13.466 -6.603 -9.130 1.00 93.44 93 GLY A CA 1
ATOM 690 C C . GLY A 1 93 ? 14.410 -5.480 -8.698 1.00 93.44 93 GLY A C 1
ATOM 691 O O . GLY A 1 93 ? 15.542 -5.454 -9.171 1.00 93.44 93 GLY A O 1
ATOM 692 N N . PHE A 1 94 ? 13.975 -4.572 -7.818 1.00 95.50 94 PHE A N 1
ATOM 693 C CA . PHE A 1 94 ? 14.815 -3.502 -7.277 1.00 95.50 94 PHE A CA 1
ATOM 694 C C . PHE A 1 94 ? 15.893 -4.021 -6.319 1.00 95.50 94 PHE A C 1
ATOM 696 O O . PHE A 1 94 ? 15.652 -4.913 -5.503 1.00 95.50 94 PHE A O 1
ATOM 703 N N . THR A 1 95 ? 17.056 -3.376 -6.351 1.00 95.06 95 THR A N 1
ATOM 704 C CA . THR A 1 95 ? 18.041 -3.425 -5.272 1.00 95.06 95 THR A CA 1
ATOM 705 C C . THR A 1 95 ? 17.450 -2.864 -3.981 1.00 95.06 95 THR A C 1
ATOM 707 O O . THR A 1 95 ? 16.492 -2.084 -3.990 1.00 95.06 95 THR A O 1
ATOM 710 N N . THR A 1 96 ? 18.045 -3.235 -2.847 1.00 93.44 96 THR A N 1
ATOM 711 C CA . THR A 1 96 ? 17.627 -2.731 -1.533 1.00 93.44 96 THR A CA 1
ATOM 712 C C . THR A 1 96 ? 17.663 -1.204 -1.477 1.00 93.44 96 THR A C 1
ATOM 714 O O . THR A 1 96 ? 16.692 -0.595 -1.053 1.00 93.44 96 THR A O 1
ATOM 717 N N . GLU A 1 97 ? 18.729 -0.577 -1.983 1.00 95.94 97 GLU A N 1
ATOM 718 C CA . GLU A 1 97 ? 18.890 0.882 -1.959 1.00 95.94 97 GLU A CA 1
ATOM 719 C C . GLU A 1 97 ? 17.822 1.601 -2.796 1.00 95.94 97 GLU A C 1
ATOM 721 O O . GLU A 1 97 ? 17.132 2.497 -2.299 1.00 95.94 97 GLU A O 1
ATOM 726 N N . SER A 1 98 ? 17.627 1.174 -4.049 1.00 97.50 98 SER A N 1
ATOM 727 C CA . SER A 1 98 ? 16.595 1.744 -4.918 1.00 97.50 98 SER A CA 1
ATOM 728 C C . SER A 1 98 ? 15.199 1.549 -4.335 1.00 97.50 98 SER A C 1
ATOM 730 O O . SER A 1 98 ? 14.381 2.472 -4.351 1.00 97.50 98 SER A O 1
ATOM 732 N N . ARG A 1 99 ? 14.918 0.373 -3.765 1.00 97.19 99 ARG A N 1
ATOM 733 C CA . ARG A 1 99 ? 13.638 0.115 -3.106 1.00 97.19 99 ARG A CA 1
ATOM 734 C C . ARG A 1 99 ? 13.437 1.029 -1.900 1.00 97.19 99 ARG A C 1
ATOM 736 O O . ARG A 1 99 ? 12.377 1.643 -1.793 1.00 97.19 99 ARG A O 1
ATOM 743 N N . ASP A 1 100 ? 14.423 1.129 -1.017 1.00 97.12 100 ASP A N 1
ATOM 744 C CA . ASP A 1 100 ? 14.330 1.909 0.218 1.00 97.12 100 ASP A CA 1
ATOM 745 C C . ASP A 1 100 ? 14.070 3.390 -0.073 1.00 97.12 100 ASP A C 1
ATOM 747 O O . ASP A 1 100 ? 13.226 4.003 0.583 1.00 97.12 100 ASP A O 1
ATOM 751 N N . SER A 1 101 ? 14.700 3.945 -1.113 1.00 98.31 101 SER A N 1
ATOM 752 C CA . SER A 1 101 ? 14.438 5.310 -1.590 1.00 98.31 101 SER A CA 1
ATOM 753 C C . SER A 1 101 ? 12.965 5.517 -1.977 1.00 98.31 101 SER A C 1
ATOM 755 O O . SER A 1 101 ? 12.287 6.402 -1.439 1.00 98.31 101 SER A O 1
ATOM 757 N N . LEU A 1 102 ? 12.420 4.658 -2.847 1.00 98.56 102 LEU A N 1
ATOM 758 C CA . LEU A 1 102 ? 11.026 4.759 -3.305 1.00 98.56 102 LEU A CA 1
ATOM 759 C C . LEU A 1 102 ? 10.026 4.538 -2.160 1.00 98.56 102 LEU A C 1
ATOM 761 O O . LEU A 1 102 ? 9.016 5.241 -2.049 1.00 98.56 102 LEU A O 1
ATOM 765 N N . VAL A 1 103 ? 10.311 3.586 -1.269 1.00 98.38 103 VAL A N 1
ATOM 766 C CA . VAL A 1 103 ? 9.481 3.302 -0.091 1.00 98.38 103 VAL A CA 1
ATOM 767 C C . VAL A 1 103 ? 9.505 4.473 0.893 1.00 98.38 103 VAL A C 1
ATOM 769 O O . VAL A 1 103 ? 8.458 4.842 1.439 1.00 98.38 103 VAL A O 1
ATOM 772 N N . HIS A 1 104 ? 10.658 5.111 1.093 1.00 98.19 104 HIS A N 1
ATOM 773 C CA . HIS A 1 104 ? 10.778 6.299 1.935 1.00 98.19 104 HIS A CA 1
ATOM 774 C C . HIS A 1 104 ? 9.923 7.456 1.400 1.00 98.19 104 HIS A C 1
ATOM 776 O O . HIS A 1 104 ? 9.172 8.073 2.160 1.00 98.19 104 HIS A O 1
ATOM 782 N N . LYS A 1 105 ? 9.942 7.701 0.084 1.00 98.38 105 LYS A N 1
ATOM 783 C CA . LYS A 1 105 ? 9.085 8.717 -0.549 1.00 98.38 105 LYS A CA 1
ATOM 784 C C . LYS A 1 105 ? 7.599 8.408 -0.362 1.00 98.38 105 LYS A C 1
ATOM 786 O O . LYS A 1 105 ? 6.867 9.233 0.190 1.00 98.38 105 LYS A O 1
ATOM 791 N N . ALA A 1 106 ? 7.167 7.195 -0.718 1.00 98.44 106 ALA A N 1
ATOM 792 C CA . ALA A 1 106 ? 5.767 6.771 -0.610 1.00 98.44 106 ALA A CA 1
ATOM 793 C C . ALA A 1 106 ? 5.234 6.839 0.835 1.00 98.44 106 ALA A C 1
ATOM 795 O O . ALA A 1 106 ? 4.134 7.341 1.088 1.00 98.44 106 ALA A O 1
ATOM 796 N N . THR A 1 107 ? 6.028 6.393 1.813 1.00 98.06 107 THR A N 1
ATOM 797 C CA . THR A 1 107 ? 5.668 6.510 3.236 1.00 98.06 107 THR A CA 1
ATOM 798 C C . THR A 1 107 ? 5.629 7.972 3.689 1.00 98.06 107 THR A C 1
ATOM 800 O O . THR A 1 107 ? 4.725 8.354 4.439 1.00 98.06 107 THR A O 1
ATOM 803 N N . GLY A 1 108 ? 6.531 8.819 3.189 1.00 98.00 108 GLY A N 1
ATOM 804 C CA . GLY A 1 108 ? 6.508 10.267 3.394 1.00 98.00 108 GLY A CA 1
ATOM 805 C C . GLY A 1 108 ? 5.238 10.934 2.859 1.00 98.00 108 GLY A C 1
ATOM 806 O O . GLY A 1 108 ? 4.668 11.792 3.534 1.00 98.00 108 GLY A O 1
ATOM 807 N N . TYR A 1 109 ? 4.743 10.529 1.688 1.00 98.31 109 TYR A N 1
ATOM 808 C CA . TYR A 1 109 ? 3.480 11.032 1.128 1.00 98.31 109 TYR A CA 1
ATOM 809 C C . TYR A 1 109 ? 2.275 10.668 1.993 1.00 98.31 109 TYR A C 1
ATOM 811 O O . TYR A 1 109 ? 1.448 11.531 2.282 1.00 98.31 109 TYR A O 1
ATOM 819 N N . SER A 1 110 ? 2.217 9.433 2.503 1.00 97.75 110 SER A N 1
ATOM 820 C CA . SER A 1 110 ? 1.113 8.991 3.371 1.00 97.75 110 SER A CA 1
ATOM 821 C C . SER A 1 110 ? 0.954 9.852 4.630 1.00 97.75 110 SER A C 1
ATOM 823 O O . SER A 1 110 ? -0.161 10.108 5.081 1.00 97.75 110 SER A O 1
ATOM 825 N N . ALA A 1 111 ? 2.069 10.348 5.177 1.00 94.25 111 ALA A N 1
ATOM 826 C CA . ALA A 1 111 ? 2.080 11.196 6.363 1.00 94.25 111 ALA A CA 1
ATOM 827 C C . ALA A 1 111 ? 1.679 12.654 6.077 1.00 94.25 111 ALA A C 1
ATOM 829 O O . ALA A 1 111 ? 1.354 13.380 7.016 1.00 94.25 111 ALA A O 1
ATOM 830 N N . ARG A 1 112 ? 1.718 13.074 4.806 1.00 94.50 112 ARG A N 1
ATOM 831 C CA . ARG A 1 112 ? 1.442 14.443 4.347 1.00 94.50 112 ARG A CA 1
ATOM 832 C C . ARG A 1 112 ? 0.013 14.654 3.841 1.00 94.50 112 ARG A C 1
ATOM 834 O O . ARG A 1 112 ? -0.369 15.800 3.638 1.00 94.50 112 ARG A O 1
ATOM 841 N N . LEU A 1 113 ? -0.783 13.591 3.682 1.00 96.50 113 LEU A N 1
ATOM 842 C CA . LEU A 1 113 ? -2.199 13.710 3.305 1.00 96.50 113 LEU A CA 1
ATOM 843 C C . LEU A 1 113 ? -2.953 14.631 4.269 1.00 96.50 113 LEU A C 1
ATOM 845 O O . LEU A 1 113 ? -2.711 14.596 5.468 1.00 96.50 113 LEU A O 1
ATOM 849 N N . LEU A 1 114 ? -3.903 15.425 3.779 1.00 93.88 114 LEU A N 1
ATOM 850 C CA . LEU A 1 114 ? -4.564 16.444 4.602 1.00 93.88 114 LEU A CA 1
ATOM 851 C C . LEU A 1 114 ? -5.455 15.851 5.709 1.00 93.88 114 LEU A C 1
ATOM 853 O O . LEU A 1 114 ? -5.426 16.296 6.858 1.00 93.88 114 LEU A O 1
ATOM 857 N N . LYS A 1 115 ? -6.266 14.843 5.370 1.00 94.50 115 LYS A N 1
ATOM 858 C CA . LYS A 1 115 ? -7.282 14.282 6.271 1.00 94.50 115 LYS A CA 1
ATOM 859 C C . LYS A 1 115 ? -6.704 13.153 7.121 1.00 94.50 115 LYS A C 1
ATOM 861 O O . LYS A 1 115 ? -6.085 12.228 6.601 1.00 94.50 115 LYS A O 1
ATOM 866 N N . LYS A 1 116 ? -6.971 13.171 8.432 1.00 94.44 116 LYS A N 1
ATOM 867 C CA . LYS A 1 116 ? -6.512 12.130 9.373 1.00 94.44 116 LYS A CA 1
ATOM 868 C C . LYS A 1 116 ? -6.992 10.712 9.026 1.00 94.44 116 LYS A C 1
ATOM 870 O O . LYS A 1 116 ? -6.153 9.812 9.076 1.00 94.44 116 LYS A O 1
ATOM 875 N N . PRO A 1 117 ? -8.258 10.485 8.622 1.00 94.94 117 PRO A N 1
ATOM 876 C CA . PRO A 1 117 ? -8.688 9.164 8.162 1.00 94.94 117 PRO A CA 1
ATOM 877 C C . PRO A 1 117 ? -7.892 8.675 6.946 1.00 94.94 117 PRO A C 1
ATOM 879 O O . PRO A 1 117 ? -7.455 7.526 6.910 1.00 94.94 117 PRO A O 1
ATOM 882 N N . ASP A 1 118 ? -7.617 9.567 5.991 1.00 96.88 118 ASP A N 1
ATOM 883 C CA . ASP A 1 118 ? -6.842 9.233 4.795 1.00 96.88 118 ASP A CA 1
ATOM 884 C C . ASP A 1 118 ? -5.372 8.937 5.140 1.00 96.88 118 ASP A C 1
ATOM 886 O O . ASP A 1 118 ? -4.837 7.932 4.674 1.00 96.88 118 ASP A O 1
ATOM 890 N N . GLN A 1 119 ? -4.746 9.726 6.030 1.00 97.75 119 GLN A N 1
ATOM 891 C CA . GLN A 1 119 ? -3.412 9.427 6.580 1.00 97.75 119 GLN A CA 1
ATOM 892 C C . GLN A 1 119 ? -3.380 8.040 7.240 1.00 97.75 119 GLN A C 1
ATOM 894 O O . GLN A 1 119 ? -2.463 7.260 6.995 1.00 97.75 119 GLN A O 1
ATOM 899 N N . CYS A 1 120 ? -4.376 7.719 8.073 1.00 98.25 120 CYS A N 1
ATOM 900 C CA . CYS A 1 120 ? -4.469 6.445 8.787 1.00 98.25 120 CYS A CA 1
ATOM 901 C C . CYS A 1 120 ? -4.441 5.262 7.810 1.00 98.25 120 CYS A C 1
ATOM 903 O O . CYS A 1 120 ? -3.577 4.382 7.913 1.00 98.25 120 CYS A O 1
ATOM 905 N N . VAL A 1 121 ? -5.334 5.284 6.817 1.00 97.50 121 VAL A N 1
ATOM 906 C CA . VAL A 1 121 ? -5.457 4.219 5.815 1.00 97.50 121 VAL A CA 1
ATOM 907 C C . VAL A 1 121 ? -4.219 4.144 4.921 1.00 97.50 121 VAL A C 1
ATOM 909 O O . VAL A 1 121 ? -3.720 3.047 4.679 1.00 97.50 121 VAL A O 1
ATOM 912 N N . ALA A 1 122 ? -3.674 5.278 4.472 1.00 98.19 122 ALA A N 1
ATOM 913 C CA . ALA A 1 122 ? -2.491 5.301 3.611 1.00 98.19 122 ALA A CA 1
ATOM 914 C C . ALA A 1 122 ? -1.231 4.795 4.330 1.00 98.19 122 ALA A C 1
ATOM 916 O O . ALA A 1 122 ? -0.500 3.973 3.782 1.00 98.19 122 ALA A O 1
ATOM 917 N N . VAL A 1 123 ? -1.003 5.205 5.584 1.00 98.38 123 VAL A N 1
ATOM 918 C CA . VAL A 1 123 ? 0.118 4.709 6.404 1.00 98.38 123 VAL A CA 1
ATOM 919 C C . VAL A 1 123 ? 0.001 3.198 6.616 1.00 98.38 123 VAL A C 1
ATOM 921 O O . VAL A 1 123 ? 0.996 2.477 6.525 1.00 98.38 123 VAL A O 1
ATOM 924 N N . ALA A 1 124 ? -1.213 2.696 6.862 1.00 98.19 124 ALA A N 1
ATOM 925 C CA . ALA A 1 124 ? -1.459 1.262 6.958 1.00 98.19 124 ALA A CA 1
ATOM 926 C C . ALA A 1 124 ? -1.250 0.552 5.614 1.00 98.19 124 ALA A C 1
ATOM 928 O O . ALA A 1 124 ? -0.749 -0.568 5.599 1.00 98.19 124 ALA A O 1
ATOM 929 N N . ALA A 1 125 ? -1.587 1.168 4.481 1.00 98.19 125 ALA A N 1
ATOM 930 C CA . ALA A 1 125 ? -1.316 0.603 3.162 1.00 98.19 125 ALA A CA 1
ATOM 931 C C . ALA A 1 125 ? 0.192 0.476 2.895 1.00 98.19 125 ALA A C 1
ATOM 933 O O . ALA A 1 125 ? 0.630 -0.577 2.438 1.00 98.19 125 ALA A O 1
ATOM 934 N N . CYS A 1 126 ? 1.002 1.470 3.278 1.00 98.56 126 CYS A N 1
ATOM 935 C CA . CYS A 1 126 ? 2.458 1.423 3.111 1.00 98.56 126 CYS A CA 1
ATOM 936 C C . CYS A 1 126 ? 3.138 0.260 3.850 1.00 98.56 126 CYS A C 1
ATOM 938 O O . CYS A 1 126 ? 4.222 -0.143 3.446 1.00 98.56 126 CYS A O 1
ATOM 940 N N . SER A 1 127 ? 2.511 -0.334 4.874 1.00 98.19 127 SER A N 1
ATOM 941 C CA . SER A 1 127 ? 3.050 -1.545 5.517 1.00 98.19 127 SER A CA 1
ATOM 942 C C . SER A 1 127 ? 3.248 -2.714 4.534 1.00 98.19 127 SER A C 1
ATOM 944 O O . SER A 1 127 ? 4.148 -3.527 4.722 1.00 98.19 127 SER A O 1
ATOM 946 N N . HIS A 1 128 ? 2.476 -2.766 3.438 1.00 97.62 128 HIS A N 1
ATOM 947 C CA . HIS A 1 128 ? 2.627 -3.776 2.379 1.00 97.62 128 HIS A CA 1
ATOM 948 C C . HIS A 1 128 ? 3.947 -3.656 1.614 1.00 97.62 128 HIS A C 1
ATOM 950 O O . HIS A 1 128 ? 4.429 -4.649 1.075 1.00 97.62 128 HIS A O 1
ATOM 956 N N . LEU A 1 129 ? 4.570 -2.475 1.597 1.00 97.88 129 LEU A N 1
ATOM 957 C CA . LEU A 1 129 ? 5.866 -2.269 0.945 1.00 97.88 129 LEU A CA 1
ATOM 958 C C . LEU A 1 129 ? 7.000 -3.025 1.648 1.00 97.88 129 LEU A C 1
ATOM 960 O O . LEU A 1 129 ? 8.010 -3.335 1.014 1.00 97.88 129 LEU A O 1
ATOM 964 N N . PHE A 1 130 ? 6.806 -3.362 2.924 1.00 97.75 130 PHE A N 1
ATOM 965 C CA . PHE A 1 130 ? 7.773 -4.058 3.770 1.00 97.75 130 PHE A CA 1
ATOM 966 C C . PHE A 1 130 ? 7.500 -5.564 3.889 1.00 97.75 130 PHE A C 1
ATOM 968 O O . PHE A 1 130 ? 8.304 -6.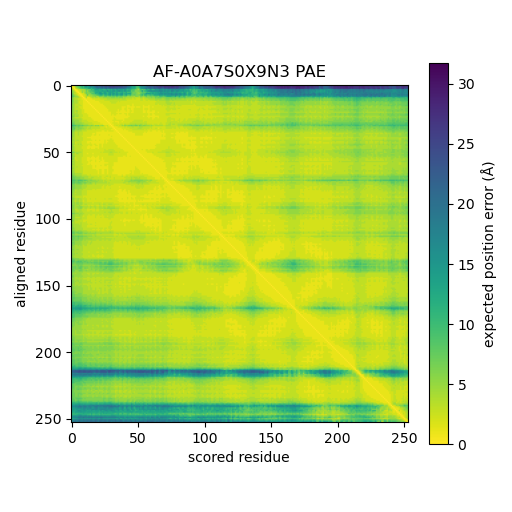289 4.470 1.00 97.75 130 PHE A O 1
ATOM 975 N N . TRP A 1 131 ? 6.387 -6.056 3.335 1.00 96.56 131 TRP A N 1
ATOM 976 C CA . TRP A 1 131 ? 5.987 -7.458 3.461 1.00 96.56 131 TRP A CA 1
ATOM 977 C C . TRP A 1 131 ? 5.342 -7.984 2.182 1.00 96.56 131 TRP A C 1
ATOM 979 O O . TRP A 1 131 ? 4.122 -7.966 1.997 1.00 96.56 131 TRP A O 1
ATOM 989 N N . GLY A 1 132 ? 6.203 -8.451 1.288 1.00 91.31 132 GLY A N 1
ATOM 990 C CA . GLY A 1 132 ? 5.843 -9.064 0.025 1.00 91.31 132 GLY A CA 1
ATOM 991 C C . GLY A 1 132 ? 5.532 -10.566 0.127 1.00 91.31 132 GLY A C 1
ATOM 992 O O . GLY A 1 132 ? 5.635 -11.182 1.199 1.00 91.31 132 GLY A O 1
ATOM 993 N N . PRO A 1 133 ? 5.138 -11.170 -1.007 1.00 87.44 133 PRO A N 1
ATOM 994 C CA . PRO A 1 133 ? 4.741 -12.573 -1.082 1.00 87.44 133 PRO A CA 1
ATOM 995 C C . PRO A 1 133 ? 5.865 -13.523 -0.644 1.00 87.44 133 PRO A C 1
ATOM 997 O O . PRO A 1 133 ? 7.037 -13.331 -0.966 1.00 87.44 133 PRO A O 1
ATOM 1000 N N . LEU A 1 134 ? 5.497 -14.572 0.099 1.00 88.31 134 LEU A N 1
ATOM 1001 C CA . LEU A 1 134 ? 6.437 -15.596 0.557 1.00 88.31 134 LEU A CA 1
ATOM 1002 C C . LEU A 1 134 ? 7.014 -16.375 -0.635 1.00 88.31 134 LEU A C 1
ATOM 1004 O O . LEU A 1 134 ? 6.285 -16.738 -1.553 1.00 88.31 134 LEU A O 1
ATOM 1008 N N . GLY A 1 135 ? 8.316 -16.664 -0.595 1.00 87.12 135 GLY A N 1
ATOM 1009 C CA . GLY A 1 135 ? 8.988 -17.473 -1.618 1.00 87.12 135 GLY A CA 1
ATOM 1010 C C . GLY A 1 135 ? 9.300 -16.734 -2.923 1.00 87.12 135 GLY A C 1
ATOM 1011 O O . GLY A 1 135 ? 9.814 -17.346 -3.854 1.00 87.12 135 GLY A O 1
ATOM 1012 N N . VAL A 1 136 ? 9.024 -15.430 -2.999 1.00 89.62 136 VAL A N 1
ATOM 1013 C CA . VAL A 1 136 ? 9.413 -14.593 -4.137 1.00 89.62 136 VAL A CA 1
ATOM 1014 C C . VAL A 1 136 ? 10.761 -13.938 -3.846 1.00 89.62 136 VAL A C 1
ATOM 1016 O O . VAL A 1 136 ? 10.896 -13.159 -2.904 1.00 89.62 136 VAL A O 1
ATOM 1019 N N . ASN A 1 137 ? 11.766 -14.247 -4.666 1.00 88.31 137 ASN A N 1
ATOM 1020 C CA . ASN A 1 137 ? 13.082 -13.616 -4.570 1.00 88.31 137 ASN A CA 1
ATOM 1021 C C . ASN A 1 137 ? 12.969 -12.100 -4.796 1.00 88.31 137 ASN A C 1
ATOM 1023 O O . ASN A 1 137 ? 12.304 -11.669 -5.735 1.00 88.31 137 ASN A O 1
ATOM 1027 N N . GLY A 1 138 ? 13.616 -11.314 -3.932 1.00 87.75 138 GLY A N 1
ATOM 1028 C CA . GLY A 1 138 ? 13.566 -9.846 -3.960 1.00 87.75 138 GLY A CA 1
ATOM 1029 C C . GLY A 1 138 ? 12.336 -9.227 -3.281 1.00 87.75 138 GLY A C 1
ATOM 1030 O O . GLY A 1 138 ? 12.277 -8.013 -3.100 1.00 87.75 138 GLY A O 1
ATOM 1031 N N . ALA A 1 139 ? 11.361 -10.032 -2.838 1.00 91.75 139 ALA A N 1
ATOM 1032 C CA . ALA A 1 139 ? 10.240 -9.524 -2.054 1.00 91.75 139 ALA A CA 1
ATOM 1033 C C . ALA A 1 139 ? 10.691 -9.094 -0.645 1.00 91.75 139 ALA A C 1
ATOM 1035 O O . ALA A 1 139 ? 11.399 -9.826 0.048 1.00 91.75 139 ALA A O 1
ATOM 1036 N N . ALA A 1 140 ? 10.232 -7.923 -0.194 1.00 93.50 140 ALA A N 1
ATOM 1037 C CA . ALA A 1 140 ? 10.547 -7.404 1.137 1.00 93.50 140 ALA A CA 1
ATOM 1038 C C . ALA A 1 140 ? 9.961 -8.286 2.254 1.00 93.50 140 ALA A C 1
ATOM 1040 O O . ALA A 1 140 ? 8.829 -8.757 2.141 1.00 93.50 140 ALA A O 1
ATOM 1041 N N . ARG A 1 141 ? 10.714 -8.494 3.341 1.00 94.75 141 ARG A N 1
ATOM 1042 C CA . ARG A 1 141 ? 10.318 -9.312 4.506 1.00 94.75 141 ARG A CA 1
ATOM 1043 C C . ARG A 1 141 ? 10.748 -8.669 5.827 1.00 94.75 141 ARG A C 1
ATOM 1045 O O . ARG A 1 141 ? 11.321 -9.326 6.690 1.00 94.75 141 ARG A O 1
ATOM 1052 N N . ASP A 1 142 ? 10.459 -7.384 5.978 1.00 96.75 142 ASP A N 1
ATOM 1053 C CA . ASP A 1 142 ? 10.784 -6.602 7.169 1.00 96.75 142 ASP A CA 1
ATOM 1054 C C . ASP A 1 142 ? 9.554 -6.463 8.079 1.00 96.75 142 ASP A C 1
ATOM 1056 O O . ASP A 1 142 ? 8.686 -5.605 7.896 1.00 96.75 142 ASP A O 1
ATOM 1060 N N . ALA A 1 143 ? 9.477 -7.341 9.078 1.00 97.69 143 ALA A N 1
ATOM 1061 C CA . ALA A 1 143 ? 8.382 -7.350 10.040 1.00 97.69 143 ALA A CA 1
ATOM 1062 C C . ALA A 1 143 ? 8.394 -6.130 10.978 1.00 97.69 143 ALA A C 1
ATOM 1064 O O . ALA A 1 143 ? 7.331 -5.722 11.463 1.00 97.69 143 ALA A O 1
ATOM 1065 N N . ASP A 1 144 ? 9.560 -5.543 11.239 1.00 98.06 144 ASP A N 1
ATOM 1066 C CA . ASP A 1 144 ? 9.693 -4.414 12.155 1.00 98.06 144 ASP A CA 1
ATOM 1067 C C . ASP A 1 144 ? 9.139 -3.147 11.508 1.00 98.06 144 ASP A C 1
ATOM 1069 O O . ASP A 1 144 ? 8.317 -2.453 12.116 1.00 98.06 144 ASP A O 1
ATOM 1073 N N . SER A 1 145 ? 9.461 -2.906 10.237 1.00 98.06 145 SER A N 1
ATOM 1074 C CA . SER A 1 145 ? 8.884 -1.794 9.473 1.00 98.06 145 SER A CA 1
ATOM 1075 C C . SER A 1 145 ? 7.371 -1.938 9.277 1.00 98.06 145 SER A C 1
ATOM 1077 O O . SER A 1 145 ? 6.640 -0.950 9.415 1.00 98.06 145 SER A O 1
ATOM 1079 N N . VAL A 1 146 ? 6.853 -3.163 9.079 1.00 98.44 146 VAL A N 1
ATOM 1080 C CA . VAL A 1 146 ? 5.397 -3.424 9.119 1.00 98.44 146 VAL A CA 1
ATOM 1081 C C . VAL A 1 146 ? 4.806 -2.940 10.442 1.00 98.44 146 VAL A C 1
ATOM 1083 O O . VAL A 1 146 ? 3.828 -2.187 10.450 1.00 98.44 146 VAL A O 1
ATOM 1086 N N . ALA A 1 147 ? 5.403 -3.329 11.571 1.00 98.00 147 ALA A N 1
ATOM 1087 C CA . ALA A 1 147 ? 4.906 -2.940 12.884 1.00 98.00 147 ALA A CA 1
ATOM 1088 C C . ALA A 1 147 ? 4.996 -1.431 13.123 1.00 98.00 147 ALA A C 1
ATOM 1090 O O . ALA A 1 147 ? 4.087 -0.871 13.736 1.00 98.00 147 ALA A O 1
ATOM 1091 N N . VAL A 1 148 ? 6.043 -0.757 12.639 1.00 98.19 148 VAL A N 1
ATOM 1092 C CA . VAL A 1 148 ? 6.167 0.707 12.720 1.00 98.19 148 VAL A CA 1
ATOM 1093 C C . VAL A 1 148 ? 5.013 1.386 11.981 1.00 98.19 148 VAL A C 1
ATOM 1095 O O . VAL A 1 148 ? 4.335 2.235 12.569 1.00 98.19 148 VAL A O 1
ATOM 1098 N N . CYS A 1 149 ? 4.730 0.986 10.738 1.00 98.06 149 CYS A N 1
ATOM 1099 C CA . CYS A 1 149 ? 3.612 1.525 9.958 1.00 98.06 149 CYS A CA 1
ATOM 1100 C C . CYS A 1 149 ? 2.266 1.286 10.648 1.00 98.06 149 CYS A C 1
ATOM 1102 O O . CYS A 1 149 ? 1.493 2.226 10.845 1.00 98.06 149 CYS A O 1
ATOM 1104 N N . LEU A 1 150 ? 1.994 0.051 11.070 1.00 98.31 150 LEU A N 1
ATOM 1105 C CA . LEU A 1 150 ? 0.715 -0.290 11.689 1.00 98.31 150 LEU A CA 1
ATOM 1106 C C . LEU A 1 150 ? 0.522 0.406 13.044 1.00 98.31 150 LEU A C 1
ATOM 1108 O O . LEU A 1 150 ? -0.543 0.967 13.288 1.00 98.31 150 LEU A O 1
ATOM 1112 N N . LYS A 1 151 ? 1.560 0.482 13.890 1.00 97.88 151 LYS A N 1
ATOM 1113 C CA . LYS A 1 151 ? 1.513 1.240 15.156 1.00 97.88 151 LYS A CA 1
ATOM 1114 C C . LYS A 1 151 ? 1.285 2.730 14.917 1.00 97.88 151 LYS A C 1
ATOM 1116 O O . LYS A 1 151 ? 0.546 3.360 15.670 1.00 97.88 151 LYS A O 1
ATOM 1121 N N . LYS A 1 152 ? 1.909 3.315 13.888 1.00 98.19 152 LYS A N 1
ATOM 1122 C CA . LYS A 1 152 ? 1.686 4.721 13.518 1.00 98.19 152 LYS A CA 1
ATOM 1123 C C . LYS A 1 152 ? 0.240 4.948 13.081 1.00 98.19 152 LYS A C 1
ATOM 1125 O O . LYS A 1 152 ? -0.371 5.914 13.525 1.00 98.19 152 LYS A O 1
ATOM 1130 N N . SER A 1 153 ? -0.310 4.050 12.270 1.00 98.06 153 SER A N 1
ATOM 1131 C CA . SER A 1 153 ? -1.710 4.108 11.849 1.00 98.06 153 SER A CA 1
ATOM 1132 C C . SER A 1 153 ? -2.677 3.958 13.034 1.00 98.06 153 SER A C 1
ATOM 1134 O O . SER A 1 153 ? -3.581 4.775 13.200 1.00 98.06 153 SER A O 1
ATOM 1136 N N . LEU A 1 154 ? -2.404 3.023 13.950 1.00 97.75 154 LEU A N 1
ATOM 1137 C CA . LEU A 1 154 ? -3.188 2.840 15.173 1.00 97.75 154 LEU A CA 1
ATOM 1138 C C . LEU A 1 154 ? -3.211 4.099 16.048 1.00 97.75 154 LEU A C 1
ATOM 1140 O O . LEU A 1 154 ? -4.272 4.495 16.516 1.00 97.75 154 LEU A O 1
ATOM 1144 N N . LYS A 1 155 ? -2.071 4.787 16.205 1.00 97.94 155 LYS A N 1
ATOM 1145 C CA . LYS A 1 155 ? -2.016 6.074 16.921 1.00 97.94 155 LYS A CA 1
ATOM 1146 C C . LYS A 1 155 ? -2.916 7.138 16.287 1.00 97.94 155 LYS A C 1
ATOM 1148 O O . LYS A 1 155 ? -3.512 7.928 17.012 1.00 97.94 155 LYS A O 1
ATOM 1153 N N . ILE A 1 156 ? -3.018 7.170 14.956 1.00 97.62 156 ILE A N 1
ATOM 1154 C CA . ILE A 1 156 ? -3.903 8.108 14.250 1.00 97.62 156 ILE A CA 1
ATOM 1155 C C . ILE A 1 156 ? -5.373 7.751 14.514 1.00 97.62 156 ILE A C 1
ATOM 1157 O O . ILE A 1 156 ? -6.159 8.650 14.805 1.00 97.62 156 ILE A O 1
ATOM 1161 N N . ALA A 1 157 ? -5.734 6.464 14.472 1.00 97.31 157 ALA A N 1
ATOM 1162 C CA . ALA A 1 157 ? -7.086 6.003 14.799 1.00 97.31 157 ALA A CA 1
ATOM 1163 C C . ALA A 1 157 ? -7.473 6.323 16.256 1.00 97.31 157 ALA A C 1
ATOM 1165 O O . ALA A 1 157 ? -8.535 6.891 16.496 1.00 97.31 157 ALA A O 1
ATOM 1166 N N . SER A 1 158 ? -6.581 6.070 17.220 1.00 96.44 158 SER A N 1
ATOM 1167 C CA . SER A 1 158 ? -6.804 6.424 18.630 1.00 96.44 158 SER A CA 1
ATOM 1168 C C . SER A 1 158 ? -6.974 7.930 18.842 1.00 96.44 158 SER A C 1
ATOM 1170 O O . SER A 1 158 ? -7.816 8.346 19.632 1.00 96.44 158 SER A O 1
ATOM 1172 N N . ALA A 1 159 ? -6.218 8.767 18.124 1.00 96.31 159 ALA A N 1
ATOM 1173 C CA . ALA A 1 159 ? -6.400 10.216 18.188 1.00 96.31 159 ALA A CA 1
ATOM 1174 C C . ALA A 1 159 ? -7.766 10.653 17.625 1.00 96.31 159 ALA A C 1
ATOM 1176 O O . ALA A 1 159 ? -8.393 11.555 18.177 1.00 96.31 159 ALA A O 1
ATOM 1177 N N . ALA A 1 160 ? -8.249 10.001 16.560 1.00 94.50 160 ALA A N 1
ATOM 1178 C CA . ALA A 1 160 ? -9.581 10.255 16.011 1.00 94.50 160 ALA A CA 1
ATOM 1179 C C . ALA A 1 160 ? -10.693 9.866 17.001 1.00 94.50 160 ALA A C 1
ATOM 1181 O O . ALA A 1 160 ? -11.630 10.634 17.191 1.00 94.50 160 ALA A O 1
ATOM 1182 N N . GLN A 1 161 ? -10.551 8.732 17.691 1.00 93.69 161 GLN A N 1
ATOM 1183 C CA . GLN A 1 161 ? -11.474 8.295 18.746 1.00 93.69 161 GLN A CA 1
ATOM 1184 C C . GLN A 1 161 ? -11.522 9.281 19.922 1.00 93.69 161 GLN A C 1
ATOM 1186 O O . GLN A 1 161 ? -12.600 9.672 20.356 1.00 93.69 161 GLN A O 1
ATOM 1191 N N . GLN A 1 162 ? -10.366 9.747 20.405 1.00 93.50 162 GLN A N 1
ATOM 1192 C CA . GLN A 1 162 ? -10.300 10.740 21.489 1.00 93.50 162 GLN A CA 1
ATOM 1193 C C . GLN A 1 162 ? -10.937 12.080 21.092 1.00 93.50 162 GLN A C 1
ATOM 1195 O O . GLN A 1 162 ? -11.643 12.703 21.889 1.00 93.50 162 GLN A O 1
ATOM 1200 N N . ALA A 1 163 ? -10.715 12.519 19.850 1.00 92.75 163 ALA A N 1
ATOM 1201 C CA . ALA A 1 163 ? -11.358 13.713 19.316 1.00 92.75 163 ALA A CA 1
ATOM 1202 C C . ALA A 1 163 ? -12.881 13.533 19.212 1.00 92.75 163 ALA A C 1
ATOM 1204 O O . ALA A 1 163 ? -13.627 14.450 19.559 1.00 92.75 163 ALA A O 1
ATOM 1205 N N . ALA A 1 164 ? -13.346 12.350 18.804 1.00 91.31 164 ALA A N 1
ATOM 1206 C CA . ALA A 1 164 ? -14.768 12.043 18.725 1.00 91.31 164 ALA A CA 1
ATOM 1207 C C . ALA A 1 164 ? -15.448 12.056 20.099 1.00 91.31 164 ALA A C 1
ATOM 1209 O O . ALA A 1 164 ? -16.484 12.697 20.252 1.00 91.31 164 ALA A O 1
ATOM 1210 N N . ALA A 1 165 ? -14.822 11.457 21.115 1.00 89.06 165 ALA A N 1
ATOM 1211 C CA . ALA A 1 165 ? -15.315 11.492 22.494 1.00 89.06 165 ALA A CA 1
ATOM 1212 C C . ALA A 1 165 ? -15.398 12.925 23.056 1.00 89.06 165 ALA A C 1
ATOM 1214 O O . ALA A 1 165 ? -16.302 13.251 23.816 1.00 89.06 165 ALA A O 1
ATOM 1215 N N . THR A 1 166 ? -14.469 13.802 22.659 1.00 90.69 166 THR A N 1
ATOM 1216 C CA . THR A 1 166 ? -14.444 15.203 23.117 1.00 90.69 166 THR A CA 1
ATOM 1217 C C . THR A 1 166 ? -15.491 16.070 22.415 1.00 90.69 166 THR A C 1
ATOM 1219 O O . THR A 1 166 ? -16.074 16.963 23.023 1.00 90.69 166 THR A O 1
ATOM 1222 N N . THR A 1 167 ? -15.700 15.848 21.117 1.00 90.44 167 THR A N 1
ATOM 1223 C CA . THR A 1 167 ? -16.573 16.687 20.278 1.00 90.44 167 THR A CA 1
ATOM 1224 C C . THR A 1 167 ? -18.006 16.168 20.181 1.00 90.44 167 THR A C 1
ATOM 1226 O O . THR A 1 167 ? -18.883 16.903 19.735 1.00 90.44 167 THR A O 1
ATOM 1229 N N . GLY A 1 168 ? -18.247 14.912 20.566 1.00 85.69 168 GLY A N 1
ATOM 1230 C CA . GLY A 1 168 ? -19.523 14.225 20.373 1.00 85.69 168 GLY A CA 1
ATOM 1231 C C . GLY A 1 168 ? -19.823 13.876 18.909 1.00 85.69 168 GLY A C 1
ATOM 1232 O O . GLY A 1 168 ? -20.955 13.521 18.591 1.00 85.69 168 GLY A O 1
ATOM 1233 N N . ALA A 1 169 ? -18.845 13.993 18.003 1.00 85.94 169 ALA A N 1
ATOM 1234 C CA . ALA A 1 169 ? -19.022 13.773 16.569 1.00 85.94 169 ALA A CA 1
ATOM 1235 C C . ALA A 1 169 ? -17.893 12.913 15.981 1.00 85.94 169 ALA A C 1
ATOM 1237 O O . ALA A 1 169 ? -16.740 13.016 16.386 1.00 85.94 169 ALA A O 1
ATOM 1238 N N . GLY A 1 170 ? -18.206 12.080 14.984 1.00 87.56 170 GLY A N 1
ATOM 1239 C CA . GLY A 1 170 ? -17.198 11.285 14.265 1.00 87.56 170 GLY A CA 1
ATOM 1240 C C . GLY A 1 170 ? -16.786 9.973 14.945 1.00 87.56 170 GLY A C 1
ATOM 1241 O O . GLY A 1 170 ? -15.814 9.348 14.523 1.00 87.56 170 GLY A O 1
ATOM 1242 N N . ALA A 1 171 ? -17.521 9.515 15.964 1.00 88.69 171 ALA A N 1
ATOM 1243 C CA . ALA A 1 171 ? -17.242 8.234 16.622 1.00 88.69 171 ALA A CA 1
ATOM 1244 C C . ALA A 1 171 ? -17.389 7.044 15.655 1.00 88.69 171 ALA A C 1
ATOM 1246 O O . ALA A 1 171 ? -16.557 6.138 15.654 1.00 88.69 171 ALA A O 1
ATOM 1247 N N . GLY A 1 172 ? -18.382 7.094 14.756 1.00 89.12 172 GLY A N 1
ATOM 1248 C CA . GLY A 1 172 ? -18.557 6.095 13.697 1.00 89.12 172 GLY A CA 1
ATOM 1249 C C . GLY A 1 172 ? -17.370 6.029 12.728 1.00 89.12 172 GLY A C 1
ATOM 1250 O O . GLY A 1 172 ? -16.922 4.938 12.379 1.00 89.12 172 GLY A O 1
ATOM 1251 N N . ASP A 1 173 ? -16.796 7.178 12.358 1.00 90.25 173 ASP A N 1
ATOM 1252 C CA . ASP A 1 173 ? -15.617 7.237 11.484 1.00 90.25 173 ASP A CA 1
ATOM 1253 C C . ASP A 1 173 ? -14.371 6.681 12.184 1.00 90.25 173 ASP A C 1
ATOM 1255 O O . ASP A 1 173 ? -13.595 5.928 11.591 1.00 90.25 173 ASP A O 1
ATOM 1259 N N . ALA A 1 174 ? -14.181 7.013 13.465 1.00 92.56 174 ALA A N 1
ATOM 1260 C CA . ALA A 1 174 ? -13.091 6.465 14.268 1.00 92.56 174 ALA A CA 1
ATOM 1261 C C . ALA A 1 174 ? -13.208 4.937 14.403 1.00 92.56 174 ALA A C 1
ATOM 1263 O O . ALA A 1 174 ? -12.222 4.220 14.207 1.00 92.56 174 ALA A O 1
ATOM 1264 N N . LEU A 1 175 ? -14.417 4.427 14.650 1.00 93.56 175 LEU A N 1
ATOM 1265 C CA . LEU A 1 175 ? -14.705 2.994 14.694 1.00 93.56 175 LEU A CA 1
ATOM 1266 C C . LEU A 1 175 ? -14.401 2.307 13.351 1.00 93.56 175 LEU A C 1
ATOM 1268 O O . LEU A 1 175 ? -13.740 1.265 13.322 1.00 93.56 175 LEU A O 1
ATOM 1272 N N . ALA A 1 176 ? -14.798 2.918 12.230 1.00 94.50 176 ALA A N 1
ATOM 1273 C CA . ALA A 1 176 ? -14.498 2.413 10.890 1.00 94.50 176 ALA A CA 1
ATOM 1274 C C . ALA A 1 176 ? -12.982 2.302 10.626 1.00 94.50 176 ALA A C 1
ATOM 1276 O O . ALA A 1 176 ? -12.529 1.344 9.983 1.00 94.50 176 ALA A O 1
ATOM 1277 N N . LEU A 1 177 ? -12.171 3.223 11.164 1.00 96.12 177 LEU A N 1
ATOM 1278 C CA . LEU A 1 177 ? -10.707 3.136 11.091 1.00 96.12 177 LEU A CA 1
ATOM 1279 C C . LEU A 1 177 ? -10.166 1.926 11.859 1.00 96.12 177 LEU A C 1
ATOM 1281 O O . LEU A 1 177 ? -9.323 1.206 11.321 1.00 96.12 177 LEU A O 1
ATOM 1285 N N . PHE A 1 178 ? -10.656 1.649 13.070 1.00 96.88 178 PHE A N 1
ATOM 1286 C CA . PHE A 1 178 ? -10.231 0.462 13.822 1.00 96.88 178 PHE A CA 1
ATOM 1287 C C . PHE A 1 178 ? -10.603 -0.839 13.119 1.00 96.88 178 PHE A C 1
ATOM 1289 O O . PHE A 1 178 ? -9.767 -1.737 13.036 1.00 96.88 178 PHE A O 1
ATOM 1296 N N . ILE A 1 179 ? -11.809 -0.938 12.554 1.00 96.75 179 ILE A N 1
ATOM 1297 C CA . ILE A 1 179 ? -12.240 -2.124 11.793 1.00 96.75 179 ILE A CA 1
ATOM 1298 C C . ILE A 1 179 ? -11.372 -2.304 10.537 1.00 96.75 179 ILE A C 1
ATOM 1300 O O . ILE A 1 179 ? -10.948 -3.419 10.211 1.00 96.75 179 ILE A O 1
ATOM 1304 N N . THR A 1 180 ? -11.039 -1.208 9.851 1.00 96.56 180 THR A N 1
ATOM 1305 C CA . THR A 1 180 ? -10.112 -1.226 8.708 1.00 96.56 180 THR A CA 1
ATOM 1306 C C . THR A 1 180 ? -8.725 -1.714 9.123 1.00 96.56 180 THR A C 1
ATOM 1308 O O . THR A 1 180 ? -8.128 -2.552 8.439 1.00 96.56 180 THR A O 1
ATOM 1311 N N . LEU A 1 181 ? -8.216 -1.239 10.262 1.00 98.06 181 LEU A N 1
ATOM 1312 C CA . LEU A 1 181 ? -6.931 -1.679 10.793 1.00 98.06 181 LEU A CA 1
ATOM 1313 C C . LEU A 1 181 ? -6.961 -3.138 11.225 1.00 98.06 181 LEU A C 1
ATOM 1315 O O . LEU A 1 181 ? -6.043 -3.867 10.869 1.00 98.06 181 LEU A O 1
ATOM 1319 N N . LEU A 1 182 ? -8.014 -3.597 11.901 1.00 98.00 182 LEU A N 1
ATOM 1320 C CA . LEU A 1 182 ? -8.186 -5.001 12.275 1.00 98.00 182 LEU A CA 1
ATOM 1321 C C . LEU A 1 182 ? -8.021 -5.916 11.056 1.00 98.00 182 LEU A C 1
ATOM 1323 O O . LEU A 1 182 ? -7.233 -6.857 11.105 1.00 98.00 182 LEU A O 1
ATOM 1327 N N . ASN A 1 183 ? -8.673 -5.596 9.938 1.00 97.88 183 ASN A N 1
ATOM 1328 C CA . ASN A 1 183 ? -8.521 -6.349 8.689 1.00 97.88 183 ASN A CA 1
ATOM 1329 C C . ASN A 1 183 ? -7.090 -6.301 8.135 1.00 97.88 183 ASN A C 1
ATOM 1331 O O . ASN A 1 183 ? -6.576 -7.301 7.633 1.00 97.88 183 ASN A O 1
ATOM 1335 N N . LYS A 1 184 ? -6.405 -5.159 8.261 1.00 97.50 184 LYS A N 1
ATOM 1336 C CA . LYS A 1 184 ? -4.999 -5.037 7.857 1.00 97.50 184 LYS A CA 1
ATOM 1337 C C . LYS A 1 184 ? -4.076 -5.899 8.724 1.00 97.50 184 LYS A C 1
ATOM 1339 O O . LYS A 1 184 ? -3.210 -6.583 8.185 1.00 97.50 184 LYS A O 1
ATOM 1344 N N . TYR A 1 185 ? -4.273 -5.902 10.040 1.00 97.88 185 TYR A N 1
ATOM 1345 C CA . TYR A 1 185 ? -3.538 -6.767 10.961 1.00 97.88 185 TYR A CA 1
ATOM 1346 C C . TYR A 1 185 ? -3.841 -8.246 10.695 1.00 97.88 185 TYR A C 1
ATOM 1348 O O . TYR A 1 185 ? -2.909 -9.040 10.634 1.00 97.88 185 TYR A O 1
ATOM 1356 N N . LEU A 1 186 ? -5.104 -8.618 10.462 1.00 97.19 186 LEU A N 1
ATOM 1357 C CA . LEU A 1 186 ? -5.486 -9.988 10.099 1.00 97.19 186 LEU A CA 1
ATOM 1358 C C . LEU A 1 186 ? -4.775 -10.460 8.830 1.00 97.19 186 LEU A C 1
ATOM 1360 O O . LEU A 1 186 ? -4.247 -11.566 8.819 1.00 97.19 186 LEU A O 1
ATOM 1364 N N . TYR A 1 187 ? -4.673 -9.613 7.802 1.00 96.62 187 TYR A N 1
ATOM 1365 C CA . TYR A 1 187 ? -3.895 -9.945 6.609 1.00 96.62 187 TYR A CA 1
ATOM 1366 C C . TYR A 1 187 ? -2.443 -10.303 6.960 1.00 96.62 187 TYR A C 1
ATOM 1368 O O . TYR A 1 187 ? -1.967 -11.374 6.595 1.00 96.62 187 TYR A O 1
ATOM 1376 N N . PHE A 1 188 ? -1.725 -9.447 7.694 1.00 97.06 188 PHE A N 1
ATOM 1377 C CA . PHE A 1 188 ? -0.321 -9.721 8.033 1.00 97.06 188 PHE A CA 1
ATOM 1378 C C . PHE A 1 188 ? -0.158 -10.904 8.976 1.00 97.06 188 PHE A C 1
ATOM 1380 O O . PHE A 1 188 ? 0.816 -11.648 8.858 1.00 97.06 188 PHE A O 1
ATOM 1387 N N . PHE A 1 189 ? -1.122 -11.104 9.871 1.00 95.56 189 PHE A N 1
ATOM 1388 C CA . PHE A 1 189 ? -1.201 -12.303 10.681 1.00 95.56 189 PHE A CA 1
ATOM 1389 C C . PHE A 1 189 ? -1.256 -13.537 9.776 1.00 95.56 189 PHE A C 1
ATOM 1391 O O . PHE A 1 189 ? -0.394 -14.407 9.867 1.00 95.56 189 PHE A O 1
ATOM 1398 N N . GLU A 1 190 ? -2.178 -13.590 8.820 1.00 93.19 190 GLU A N 1
ATOM 1399 C CA . GLU A 1 190 ? -2.312 -14.712 7.884 1.00 93.19 190 GLU A CA 1
ATOM 1400 C C . GLU A 1 190 ? -1.067 -14.923 7.027 1.00 93.19 190 GLU A C 1
ATOM 1402 O O . GLU A 1 190 ? -0.619 -16.058 6.883 1.00 93.19 190 GLU A O 1
ATOM 1407 N N . GLN A 1 191 ? -0.440 -13.839 6.565 1.00 92.88 191 GLN A N 1
ATOM 1408 C CA . GLN A 1 191 ? 0.819 -13.876 5.811 1.00 92.88 191 GLN A CA 1
ATOM 1409 C C . GLN A 1 191 ? 2.054 -14.233 6.662 1.00 92.88 191 GLN A C 1
ATOM 1411 O O . GLN A 1 191 ? 3.183 -14.184 6.166 1.00 92.88 191 GLN A O 1
ATOM 1416 N N . GLY A 1 192 ? 1.867 -14.575 7.941 1.00 92.69 192 GLY A N 1
ATOM 1417 C CA . GLY A 1 192 ? 2.931 -15.050 8.824 1.00 92.69 192 GLY A CA 1
ATOM 1418 C C . GLY A 1 192 ? 3.909 -13.958 9.251 1.00 92.69 192 GLY A C 1
ATOM 1419 O O . GLY A 1 192 ? 5.080 -14.252 9.476 1.00 92.69 192 GLY A O 1
ATOM 1420 N N . CYS A 1 193 ? 3.464 -12.702 9.331 1.00 95.75 193 CYS A N 1
ATOM 1421 C CA . CYS A 1 193 ? 4.286 -11.606 9.831 1.00 95.75 193 CYS A CA 1
ATOM 1422 C C . CYS A 1 193 ? 4.486 -11.740 11.350 1.00 95.75 193 CYS A C 1
ATOM 1424 O O . CYS A 1 193 ? 3.509 -11.628 12.094 1.00 95.75 193 CYS A O 1
ATOM 1426 N N . PRO A 1 194 ? 5.720 -11.964 11.842 1.00 94.88 194 PRO A N 1
ATOM 1427 C CA . PRO A 1 194 ? 5.967 -12.282 13.250 1.00 94.88 194 PRO A CA 1
ATOM 1428 C C . PRO A 1 194 ? 5.678 -11.111 14.194 1.00 94.88 194 PRO A C 1
ATOM 1430 O O . PRO A 1 194 ? 5.395 -11.321 15.372 1.00 94.88 194 PRO A O 1
ATOM 1433 N N . SER A 1 195 ? 5.712 -9.876 13.690 1.00 95.44 195 SER A N 1
ATOM 1434 C CA . SER A 1 195 ? 5.414 -8.687 14.487 1.00 95.44 195 SER A CA 1
ATOM 1435 C C . SER A 1 195 ? 3.915 -8.485 14.743 1.00 95.44 195 SER A C 1
ATOM 1437 O O . SER A 1 195 ? 3.535 -7.687 15.605 1.00 95.44 195 SER A O 1
ATOM 1439 N N . VAL A 1 196 ? 3.052 -9.234 14.045 1.00 95.94 196 VAL A N 1
ATOM 1440 C CA . VAL A 1 196 ? 1.606 -9.255 14.270 1.00 95.94 196 VAL A CA 1
ATOM 1441 C C . VAL A 1 196 ? 1.225 -10.520 15.029 1.00 95.94 196 VAL A C 1
ATOM 1443 O O . VAL A 1 196 ? 1.257 -11.626 14.497 1.00 95.94 196 VAL A O 1
ATOM 1446 N N . THR A 1 197 ? 0.835 -10.350 16.291 1.00 93.44 197 THR A N 1
ATOM 1447 C CA . THR A 1 197 ? 0.533 -11.458 17.205 1.00 93.44 197 THR A CA 1
ATOM 1448 C C . THR A 1 197 ? -0.962 -11.532 17.536 1.00 93.44 197 THR A C 1
ATOM 1450 O O . THR A 1 197 ? -1.668 -10.522 17.427 1.00 93.44 197 THR A O 1
ATOM 1453 N N . PRO A 1 198 ? -1.461 -12.686 18.026 1.00 92.75 198 PRO A N 1
ATOM 1454 C CA . PRO A 1 198 ? -2.848 -12.805 18.482 1.00 92.75 198 PRO A CA 1
ATOM 1455 C C . PRO A 1 198 ? -3.202 -11.796 19.582 1.00 92.75 198 PRO A C 1
ATOM 1457 O O . PRO A 1 198 ? -4.336 -11.339 19.667 1.00 92.75 198 PRO A O 1
ATOM 1460 N N . THR A 1 199 ? -2.226 -11.406 20.406 1.00 92.75 199 THR A N 1
ATOM 1461 C CA . THR A 1 199 ? -2.410 -10.405 21.464 1.00 92.75 199 THR A CA 1
ATOM 1462 C C . THR A 1 199 ? -2.772 -9.033 20.904 1.00 92.75 199 THR A C 1
ATOM 1464 O O . THR A 1 199 ? -3.665 -8.381 21.436 1.00 92.75 199 THR A O 1
ATOM 1467 N N . VAL A 1 200 ? -2.132 -8.606 19.811 1.00 93.38 200 VAL A N 1
ATOM 1468 C CA . VAL A 1 200 ? -2.452 -7.320 19.169 1.00 93.38 200 VAL A CA 1
ATOM 1469 C C . VAL A 1 200 ? -3.857 -7.349 18.565 1.00 93.38 200 VAL A C 1
ATOM 1471 O O . VAL A 1 200 ? -4.607 -6.387 18.704 1.00 93.38 200 VAL A O 1
ATOM 1474 N N . LEU A 1 201 ? -4.236 -8.470 17.946 1.00 96.00 201 LEU A N 1
ATOM 1475 C CA . LEU A 1 201 ? -5.576 -8.664 17.387 1.00 96.00 201 LEU A CA 1
ATOM 1476 C C . LEU A 1 201 ? -6.665 -8.652 18.469 1.00 96.00 201 LEU A C 1
ATOM 1478 O O . LEU A 1 201 ? -7.684 -7.993 18.279 1.00 96.00 201 LEU A O 1
ATOM 1482 N N . ARG A 1 202 ? -6.439 -9.315 19.614 1.00 95.12 202 ARG A N 1
ATOM 1483 C CA . ARG A 1 202 ? -7.350 -9.244 20.770 1.00 95.12 202 ARG A CA 1
ATOM 1484 C C . ARG A 1 202 ? -7.537 -7.813 21.259 1.00 95.12 202 ARG A C 1
ATOM 1486 O O . ARG A 1 202 ? -8.673 -7.384 21.390 1.00 95.12 202 ARG A O 1
ATOM 1493 N N . GLY A 1 203 ? -6.450 -7.064 21.444 1.00 94.69 203 GLY A N 1
ATOM 1494 C CA . GLY A 1 203 ? -6.543 -5.671 21.888 1.00 94.69 203 GLY A CA 1
ATOM 1495 C C . GLY A 1 203 ? -7.364 -4.798 20.932 1.00 94.69 203 GLY A C 1
ATOM 1496 O O . GLY A 1 203 ? -8.165 -3.984 21.377 1.00 94.69 203 GLY A O 1
ATOM 1497 N N . LEU A 1 204 ? -7.231 -4.997 19.616 1.00 95.44 204 LEU A N 1
ATOM 1498 C CA . LEU A 1 204 ? -8.060 -4.293 18.627 1.00 95.44 204 LEU A CA 1
ATOM 1499 C C . LEU A 1 204 ? -9.538 -4.694 18.702 1.00 95.44 204 LEU A C 1
ATOM 1501 O O . LEU A 1 204 ? -10.406 -3.829 18.615 1.00 95.44 204 LEU A O 1
ATOM 1505 N N . LEU A 1 205 ? -9.827 -5.988 18.863 1.00 96.00 205 LEU A N 1
ATOM 1506 C CA . LEU A 1 205 ? -11.195 -6.488 19.029 1.00 96.00 205 LEU A CA 1
ATOM 1507 C C . LEU A 1 205 ? -11.846 -5.948 20.306 1.00 96.00 205 LEU A C 1
ATOM 1509 O O . LEU A 1 205 ? -13.006 -5.554 20.263 1.00 96.00 205 LEU A O 1
ATOM 1513 N N . GLU A 1 206 ? -11.102 -5.886 21.410 1.00 94.44 206 GLU A N 1
ATOM 1514 C CA . GLU A 1 206 ? -11.559 -5.311 22.679 1.00 94.44 206 GLU A CA 1
ATOM 1515 C C . GLU A 1 206 ? -11.884 -3.822 22.530 1.00 94.44 206 GLU A C 1
ATOM 1517 O O . GLU A 1 206 ? -12.952 -3.393 22.958 1.00 94.44 206 GLU A O 1
ATOM 1522 N N . VAL A 1 207 ? -11.025 -3.041 21.860 1.00 93.00 207 VAL A N 1
ATOM 1523 C CA . VAL A 1 207 ? -11.305 -1.622 21.568 1.00 93.00 207 VAL A CA 1
ATOM 1524 C C . VAL A 1 207 ? -12.601 -1.475 20.770 1.00 93.00 207 VAL A C 1
ATOM 1526 O O . VAL A 1 207 ? -13.473 -0.711 21.168 1.00 93.00 207 VAL A O 1
ATOM 1529 N N . ILE A 1 208 ? -12.763 -2.239 19.686 1.00 94.19 208 ILE A N 1
ATOM 1530 C CA . ILE A 1 208 ? -13.973 -2.192 18.848 1.00 94.19 208 ILE A CA 1
ATOM 1531 C C . ILE A 1 208 ? -15.217 -2.605 19.650 1.00 94.19 208 ILE A C 1
ATOM 1533 O O . ILE A 1 208 ? -16.251 -1.950 19.563 1.00 94.19 208 ILE A O 1
ATOM 1537 N N . SER A 1 209 ? -15.122 -3.668 20.453 1.00 92.44 209 SER A N 1
ATOM 1538 C CA . SER A 1 209 ? -16.233 -4.153 21.277 1.00 92.44 209 SER A CA 1
ATOM 1539 C C . SER A 1 209 ? -16.656 -3.131 22.330 1.00 92.44 209 SER A C 1
ATOM 1541 O O . SER A 1 209 ? -17.852 -2.948 22.549 1.00 92.44 209 SER A O 1
ATOM 1543 N N . ASN A 1 210 ? -15.698 -2.465 22.977 1.00 90.88 210 ASN A N 1
ATOM 1544 C CA . ASN A 1 210 ? -15.984 -1.456 23.994 1.00 90.88 210 ASN A CA 1
ATOM 1545 C C . ASN A 1 210 ? -16.733 -0.262 23.387 1.00 90.88 210 ASN A C 1
ATOM 1547 O O . ASN A 1 210 ? -17.755 0.152 23.933 1.00 90.88 210 ASN A O 1
ATOM 1551 N N . GLU A 1 211 ? -16.292 0.220 22.223 1.00 88.44 211 GLU A N 1
ATOM 1552 C CA . GLU A 1 211 ? -16.956 1.310 21.494 1.00 88.44 211 GLU A CA 1
ATOM 1553 C C . GLU A 1 211 ? -18.375 0.947 21.043 1.00 88.44 211 GLU A C 1
ATOM 1555 O O . GLU A 1 211 ? -19.277 1.774 21.106 1.00 88.44 211 GLU A O 1
ATOM 1560 N N . LEU A 1 212 ? -18.607 -0.298 20.623 1.00 88.88 212 LEU A N 1
ATOM 1561 C CA . LEU A 1 212 ? -19.951 -0.763 20.268 1.00 88.88 212 LEU A CA 1
ATOM 1562 C C . LEU A 1 212 ? -20.860 -0.906 21.498 1.00 88.88 212 LEU A C 1
ATOM 1564 O O . LEU A 1 212 ? -22.062 -0.662 21.414 1.00 88.88 212 LEU A O 1
ATOM 1568 N N . SER A 1 213 ? -20.297 -1.301 22.643 1.00 86.75 213 SER A N 1
ATOM 1569 C CA . SER A 1 213 ? -21.056 -1.525 23.880 1.00 86.75 213 SER A CA 1
ATOM 1570 C C . SER A 1 213 ? -21.482 -0.242 24.595 1.00 86.75 213 SER A C 1
ATOM 1572 O O . SER A 1 213 ? -22.447 -0.278 25.357 1.00 86.75 213 SER A O 1
ATOM 1574 N N . SER A 1 214 ? -20.804 0.886 24.347 1.00 81.31 214 SER A N 1
ATOM 1575 C CA . SER A 1 214 ? -21.171 2.176 24.945 1.00 81.31 214 SER A CA 1
ATOM 1576 C C . SER A 1 214 ? -22.547 2.665 24.477 1.00 81.31 214 SER A C 1
ATOM 1578 O O . SER A 1 214 ? -23.173 3.466 25.163 1.00 81.31 214 SER A O 1
ATOM 1580 N N . GLY A 1 215 ? -23.043 2.175 23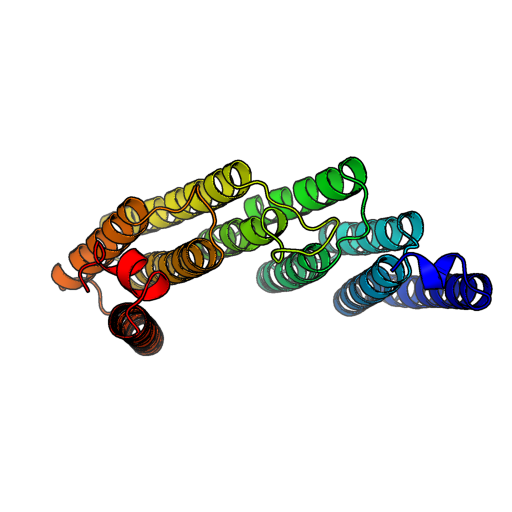.332 1.00 68.25 215 GLY A N 1
ATOM 1581 C CA . GLY A 1 215 ? -24.346 2.543 22.766 1.00 68.25 215 GLY A CA 1
ATOM 1582 C C . GLY A 1 215 ? -24.414 3.969 22.205 1.00 68.25 215 GLY A C 1
ATOM 1583 O O . GLY A 1 215 ? -25.437 4.354 21.645 1.00 68.25 215 GLY A O 1
ATOM 1584 N N . GLU A 1 216 ? -23.330 4.740 22.317 1.00 70.00 216 GLU A N 1
ATOM 1585 C CA . GLU A 1 216 ? -23.221 6.122 21.835 1.00 70.00 216 GLU A CA 1
ATOM 1586 C C . GLU A 1 216 ? -22.855 6.195 20.343 1.00 70.00 216 GLU A C 1
ATOM 1588 O O . GLU A 1 216 ? -23.031 7.229 19.697 1.00 70.00 216 GLU A O 1
ATOM 1593 N N . VAL A 1 217 ? -22.363 5.090 19.774 1.00 75.56 217 VAL A N 1
ATOM 1594 C CA . VAL A 1 217 ? -21.878 5.027 18.393 1.00 75.56 217 VAL A CA 1
ATOM 1595 C C . VAL A 1 217 ? -22.904 4.342 17.501 1.00 75.56 217 VAL A C 1
ATOM 1597 O O . VAL A 1 217 ? -23.031 3.118 17.489 1.00 75.56 217 VAL A O 1
ATOM 1600 N N . GLN A 1 218 ? -23.609 5.126 16.685 1.00 78.69 218 GLN A N 1
ATOM 1601 C CA . GLN A 1 218 ? -24.407 4.564 15.602 1.00 78.69 218 GLN A CA 1
ATOM 1602 C C . GLN A 1 218 ? -23.483 4.188 14.439 1.00 78.69 218 GLN A C 1
ATOM 1604 O O . GLN A 1 218 ? -22.945 5.051 13.743 1.00 78.69 218 GLN A O 1
ATOM 1609 N N . MET A 1 219 ? -23.268 2.887 14.253 1.00 82.12 219 MET A N 1
ATOM 1610 C CA . MET A 1 219 ? -22.421 2.371 13.182 1.00 82.12 219 MET A CA 1
ATOM 1611 C C . MET A 1 219 ? -23.137 2.498 11.824 1.00 82.12 219 MET A C 1
ATOM 1613 O O . MET A 1 219 ? -24.290 2.077 11.705 1.00 82.12 219 MET A O 1
ATOM 1617 N N . PRO A 1 220 ? -22.483 3.054 10.788 1.00 85.56 220 PRO A N 1
ATOM 1618 C CA . PRO A 1 220 ? -23.027 3.047 9.434 1.00 85.56 220 PRO A CA 1
ATOM 1619 C C . PRO A 1 220 ? -23.284 1.609 8.926 1.00 85.56 220 PRO A C 1
ATOM 1621 O O . PRO A 1 220 ? -22.485 0.718 9.230 1.00 85.56 220 PRO A O 1
ATOM 1624 N N . PRO A 1 221 ? -24.350 1.351 8.138 1.00 90.56 221 PRO A N 1
ATOM 1625 C CA . PRO A 1 221 ? -24.713 -0.009 7.712 1.00 90.56 221 PRO A CA 1
ATOM 1626 C C . PRO A 1 221 ? -23.620 -0.751 6.927 1.00 90.56 221 PRO A C 1
ATOM 1628 O O . PRO A 1 221 ? -23.483 -1.970 7.021 1.00 90.56 221 PRO A O 1
ATOM 1631 N N . ASP A 1 222 ? -22.827 -0.025 6.142 1.00 90.50 222 ASP A N 1
ATOM 1632 C CA . ASP A 1 222 ? -21.687 -0.558 5.397 1.00 90.50 222 ASP A CA 1
ATOM 1633 C C . ASP A 1 222 ? -20.532 -0.965 6.326 1.00 90.50 222 ASP A C 1
ATOM 1635 O O . ASP A 1 222 ? -19.939 -2.033 6.147 1.00 90.50 222 ASP A O 1
ATOM 1639 N N . VAL A 1 223 ? -20.263 -0.168 7.365 1.00 91.12 223 VAL A N 1
ATOM 1640 C CA . VAL A 1 223 ? -19.259 -0.471 8.399 1.00 91.12 223 VAL A CA 1
ATOM 1641 C C . VAL A 1 223 ? -19.689 -1.683 9.229 1.00 91.12 223 VAL A C 1
ATOM 1643 O O . VAL A 1 223 ? -18.871 -2.566 9.499 1.00 91.12 223 VAL A O 1
ATOM 1646 N N . GLU A 1 224 ? -20.979 -1.787 9.558 1.00 92.62 224 GLU A N 1
ATOM 1647 C CA . GLU A 1 224 ? -21.554 -2.951 10.239 1.00 92.62 224 GLU A CA 1
ATOM 1648 C C . GLU A 1 224 ? -21.402 -4.227 9.411 1.00 92.62 224 GLU A C 1
ATOM 1650 O O . GLU A 1 224 ? -20.907 -5.248 9.903 1.00 92.62 224 GLU A O 1
ATOM 1655 N N . ALA A 1 225 ? -21.779 -4.170 8.131 1.00 94.69 225 ALA A N 1
ATOM 1656 C CA . ALA A 1 225 ? -21.636 -5.293 7.215 1.00 94.69 225 ALA A CA 1
ATOM 1657 C C . ALA A 1 225 ? -20.168 -5.729 7.089 1.00 94.69 225 ALA A C 1
ATOM 1659 O O . ALA A 1 225 ? -19.875 -6.931 7.100 1.00 94.69 225 ALA A O 1
ATOM 1660 N N . TYR A 1 226 ? -19.240 -4.770 7.029 1.00 94.81 226 TYR A N 1
ATOM 1661 C CA . TYR A 1 226 ? -17.809 -5.044 6.958 1.00 94.81 226 TYR A CA 1
ATOM 1662 C C . TYR A 1 226 ? -17.273 -5.700 8.237 1.00 94.81 226 TYR A C 1
ATOM 1664 O O . TYR A 1 226 ? -16.560 -6.708 8.168 1.00 94.81 226 TYR A O 1
ATOM 1672 N N . TYR A 1 227 ? -17.662 -5.211 9.416 1.00 95.88 227 TYR A N 1
ATOM 1673 C CA . TYR A 1 227 ? -17.271 -5.828 10.683 1.00 95.88 227 TYR A CA 1
ATOM 1674 C C . TYR A 1 227 ? -17.874 -7.227 10.853 1.00 95.88 227 TYR A C 1
ATOM 1676 O O . TYR A 1 227 ? -17.161 -8.171 11.191 1.00 95.88 227 TYR A O 1
ATOM 1684 N N . SER A 1 228 ? -19.150 -7.412 10.511 1.00 95.69 228 SER A N 1
ATOM 1685 C CA . SER A 1 228 ? -19.816 -8.721 10.518 1.00 95.69 228 SER A CA 1
ATOM 1686 C C . SER A 1 228 ? -19.112 -9.732 9.607 1.00 95.69 228 SER A C 1
ATOM 1688 O O . SER A 1 228 ? -18.868 -10.877 10.004 1.00 95.69 228 SER A O 1
ATOM 1690 N N . ALA A 1 229 ? -18.708 -9.310 8.404 1.00 97.06 229 ALA A N 1
ATOM 1691 C CA . ALA A 1 229 ? -17.897 -10.131 7.507 1.00 97.06 229 ALA A CA 1
ATOM 1692 C C . ALA A 1 229 ? -16.525 -10.469 8.118 1.00 97.06 229 ALA A C 1
ATOM 1694 O O . ALA A 1 229 ? -16.087 -11.616 8.027 1.00 97.06 229 ALA A O 1
ATOM 1695 N N . THR A 1 230 ? -15.894 -9.511 8.804 1.00 96.94 230 THR A N 1
ATOM 1696 C CA . THR A 1 230 ? -14.616 -9.706 9.510 1.00 96.94 230 THR A CA 1
ATOM 1697 C C . THR A 1 230 ? -14.743 -10.758 10.616 1.00 96.94 230 THR A C 1
ATOM 1699 O O . THR A 1 230 ? -13.950 -11.696 10.674 1.00 96.94 230 THR A O 1
ATOM 1702 N N . LEU A 1 231 ? -15.774 -10.677 11.461 1.00 96.38 231 LEU A N 1
ATOM 1703 C CA . LEU A 1 231 ? -16.022 -11.668 12.517 1.00 96.38 231 LEU A CA 1
ATOM 1704 C C . LEU A 1 231 ? -16.324 -13.053 11.938 1.00 96.38 231 LEU A C 1
ATOM 1706 O O . LEU A 1 231 ? -15.816 -14.063 12.431 1.00 96.38 231 LEU A O 1
ATOM 1710 N N . ARG A 1 232 ? -17.115 -13.119 10.860 1.00 96.50 232 ARG A N 1
ATOM 1711 C CA . ARG A 1 232 ? -17.396 -14.374 10.148 1.00 96.50 232 ARG A CA 1
ATOM 1712 C C . ARG A 1 232 ? -16.116 -15.009 9.617 1.00 96.50 232 ARG A C 1
ATOM 1714 O O . ARG A 1 232 ? -15.950 -16.218 9.746 1.00 96.50 232 ARG A O 1
ATOM 1721 N N . HIS A 1 233 ? -15.215 -14.201 9.064 1.00 95.38 233 HIS A N 1
ATOM 1722 C CA . HIS A 1 233 ? -13.906 -14.648 8.600 1.00 95.38 233 HIS A CA 1
ATOM 1723 C C . HIS A 1 233 ? -13.065 -15.228 9.742 1.00 95.38 233 HIS A C 1
ATOM 1725 O O . HIS A 1 233 ? -12.604 -16.360 9.630 1.00 95.38 233 HIS A O 1
ATOM 1731 N N . ILE A 1 234 ? -12.948 -14.531 10.878 1.00 94.75 234 ILE A N 1
ATOM 1732 C CA . ILE A 1 234 ? -12.205 -15.025 12.056 1.00 94.75 234 ILE A CA 1
ATOM 1733 C C . ILE A 1 234 ? -12.777 -16.369 12.542 1.00 94.75 234 ILE A C 1
ATOM 1735 O O . ILE A 1 234 ? -12.024 -17.322 12.753 1.00 94.75 234 ILE A O 1
ATOM 1739 N N . ARG A 1 235 ? -14.108 -16.488 12.658 1.00 93.94 235 ARG A N 1
ATOM 1740 C CA . ARG A 1 235 ? -14.776 -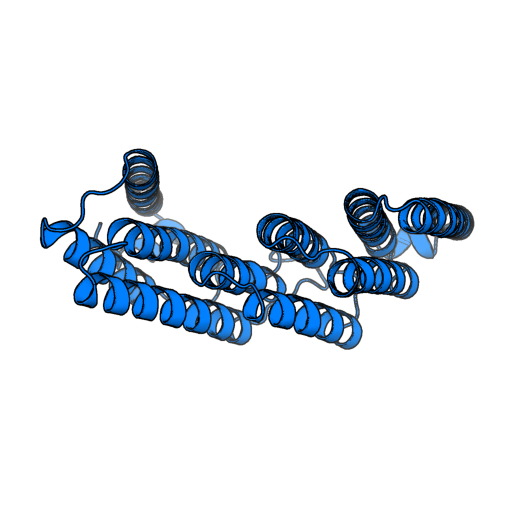17.745 13.053 1.00 93.94 235 ARG A CA 1
ATOM 1741 C C . ARG A 1 235 ? -14.535 -18.865 12.042 1.00 93.94 235 ARG A C 1
ATOM 1743 O O . ARG A 1 235 ? -14.274 -19.999 12.436 1.00 93.94 235 ARG A O 1
ATOM 1750 N N . HIS A 1 236 ? -14.587 -18.552 10.748 1.00 93.25 236 HIS A N 1
ATOM 1751 C CA . HIS A 1 236 ? -14.306 -19.514 9.686 1.00 93.25 236 HIS A CA 1
ATOM 1752 C C . HIS A 1 236 ? -12.856 -20.014 9.735 1.00 93.25 236 HIS A C 1
ATOM 1754 O O . HIS A 1 236 ? -12.634 -21.218 9.644 1.00 93.25 236 HIS A O 1
ATOM 1760 N N . GLN A 1 237 ? -11.879 -19.123 9.932 1.00 92.19 237 GLN A N 1
ATOM 1761 C CA . GLN A 1 237 ? -10.469 -19.507 10.056 1.00 92.19 237 GLN A CA 1
ATOM 1762 C C . GLN A 1 237 ? -10.238 -20.409 11.274 1.00 92.19 237 GLN A C 1
ATOM 1764 O O . GLN A 1 237 ? -9.566 -21.429 11.148 1.00 92.19 237 GLN A O 1
ATOM 1769 N N . LYS A 1 238 ? -10.872 -20.109 12.416 1.00 90.25 238 LYS A N 1
ATOM 1770 C CA . LYS A 1 238 ? -10.833 -20.962 13.616 1.00 90.25 238 LYS A CA 1
ATOM 1771 C C . LYS A 1 238 ? -11.405 -22.362 13.357 1.00 90.25 238 LYS A C 1
ATOM 1773 O O . LYS A 1 238 ? -10.824 -23.359 13.773 1.00 90.25 238 LYS A O 1
ATOM 1778 N N . ALA A 1 239 ? -12.505 -22.449 12.610 1.00 90.31 239 ALA A N 1
ATOM 1779 C CA . ALA A 1 239 ? -13.167 -23.715 12.295 1.00 90.31 239 ALA A CA 1
ATOM 1780 C C . ALA A 1 239 ? -12.395 -24.613 11.307 1.00 90.31 239 ALA A C 1
ATOM 1782 O O . ALA A 1 239 ? -12.677 -25.808 11.249 1.00 90.31 239 ALA A O 1
ATOM 1783 N N . LYS A 1 240 ? -11.425 -24.086 10.542 1.00 88.19 240 LYS A N 1
ATOM 1784 C CA . LYS A 1 240 ? -10.627 -24.892 9.594 1.00 88.19 240 LYS A CA 1
ATOM 1785 C C . LYS A 1 240 ? -9.775 -25.973 10.268 1.00 88.19 240 LYS A C 1
ATOM 1787 O O . LYS A 1 240 ? -9.398 -26.932 9.600 1.00 88.19 240 LYS A O 1
ATOM 1792 N N . GLY A 1 241 ? -9.476 -25.832 11.561 1.00 79.06 241 GLY A N 1
ATOM 1793 C CA . GLY A 1 241 ? -8.584 -26.741 12.281 1.00 79.06 241 GLY A CA 1
ATOM 1794 C C . GLY A 1 241 ? -7.136 -26.697 11.770 1.00 79.06 241 GLY A C 1
ATOM 1795 O O . GLY A 1 241 ? -6.744 -25.810 11.007 1.00 79.06 241 GLY A O 1
ATOM 1796 N N . GLY A 1 242 ? -6.316 -27.648 12.226 1.00 84.62 242 GLY A N 1
ATOM 1797 C CA . GLY A 1 242 ? -4.887 -27.711 11.899 1.00 84.62 242 GLY A CA 1
ATOM 1798 C C . GLY A 1 242 ? -4.084 -26.511 12.420 1.00 84.62 242 GLY A C 1
ATOM 1799 O O . GLY A 1 242 ? -4.549 -25.755 13.272 1.00 84.62 242 GLY A O 1
ATOM 1800 N N . GLU A 1 243 ? -2.872 -26.317 11.892 1.00 80.06 243 GLU A N 1
ATOM 1801 C CA . GLU A 1 243 ? -2.001 -25.202 12.296 1.00 80.06 243 GLU A CA 1
ATOM 1802 C C . GLU A 1 243 ? -2.639 -23.837 12.013 1.00 80.06 243 GLU A C 1
ATOM 1804 O O . GLU A 1 243 ? -2.532 -22.923 12.825 1.00 80.06 243 GLU A O 1
ATOM 1809 N N . ALA A 1 244 ? -3.352 -23.697 10.891 1.00 77.12 244 ALA A N 1
ATOM 1810 C CA . ALA A 1 244 ? -4.019 -22.450 10.528 1.00 77.12 244 ALA A CA 1
ATOM 1811 C C . ALA A 1 244 ? -5.135 -22.079 11.516 1.00 77.12 244 ALA A C 1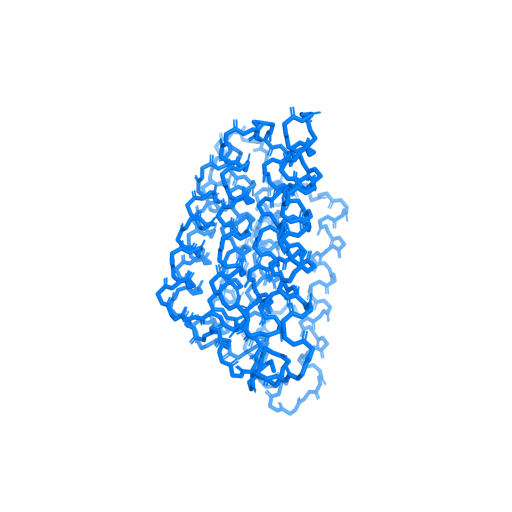
ATOM 1813 O O . ALA A 1 244 ? -5.191 -20.928 11.940 1.00 77.12 244 ALA A O 1
ATOM 1814 N N . GLY A 1 245 ? -5.981 -23.036 11.918 1.00 81.81 245 GLY A N 1
ATOM 1815 C CA . GLY A 1 245 ? -7.027 -22.810 12.919 1.00 81.81 245 GLY A CA 1
ATOM 1816 C C . GLY A 1 245 ? -6.462 -22.544 14.314 1.00 81.81 245 GLY A C 1
ATOM 1817 O O . GLY A 1 245 ? -6.892 -21.597 14.969 1.00 81.81 245 GLY A O 1
ATOM 1818 N N . ALA A 1 246 ? -5.424 -23.286 14.720 1.00 85.19 246 ALA A N 1
ATOM 1819 C CA . ALA A 1 246 ? -4.791 -23.144 16.036 1.00 85.19 246 ALA A CA 1
ATOM 1820 C C . ALA A 1 246 ? -4.238 -21.730 16.289 1.00 85.19 246 ALA A C 1
ATOM 1822 O O . ALA A 1 246 ? -4.259 -21.218 17.409 1.00 85.19 246 ALA A O 1
ATOM 1823 N N . ARG A 1 247 ? -3.801 -21.033 15.231 1.00 84.94 247 ARG A N 1
ATOM 1824 C CA . ARG A 1 247 ? -3.358 -19.630 15.314 1.00 84.94 247 ARG A CA 1
ATOM 1825 C C . ARG A 1 247 ? -4.466 -18.678 15.784 1.00 84.94 247 ARG A C 1
ATOM 1827 O O . ARG A 1 247 ? -4.161 -17.645 16.377 1.00 84.94 247 ARG A O 1
ATOM 1834 N N . TYR A 1 248 ? -5.730 -19.025 15.552 1.00 88.31 248 TYR A N 1
ATOM 1835 C CA . TYR A 1 248 ? -6.906 -18.234 15.924 1.00 88.31 248 TYR A CA 1
ATOM 1836 C C . TYR A 1 248 ? -7.505 -18.637 17.275 1.00 88.31 248 TYR A C 1
ATOM 1838 O O . TYR A 1 248 ? -8.423 -17.964 17.741 1.00 88.31 248 TYR A O 1
ATOM 1846 N N . ASP A 1 249 ? -7.004 -19.684 17.939 1.00 82.50 249 ASP A N 1
ATOM 1847 C CA . ASP A 1 249 ? -7.585 -20.166 19.201 1.00 82.50 249 ASP A CA 1
ATOM 1848 C C . ASP A 1 249 ? -7.586 -19.095 20.289 1.00 82.50 249 ASP A C 1
ATOM 1850 O O . ASP A 1 249 ? -8.565 -18.949 21.022 1.00 82.50 249 ASP A O 1
ATOM 1854 N N . GLY A 1 250 ? -6.528 -18.284 20.320 1.00 77.62 250 GLY A N 1
ATOM 1855 C CA . GLY A 1 250 ? -6.402 -17.142 21.216 1.00 77.62 250 GLY A CA 1
ATOM 1856 C C . GLY A 1 250 ? -7.239 -15.921 20.828 1.00 77.62 250 GLY A C 1
ATOM 1857 O O . GLY A 1 250 ? -7.069 -14.889 21.468 1.00 77.62 250 GLY A O 1
ATOM 1858 N N . LEU A 1 251 ? -8.074 -15.971 19.787 1.00 82.75 251 LEU A N 1
ATOM 1859 C CA . LEU A 1 251 ? -9.003 -14.897 19.428 1.00 82.75 251 LEU A CA 1
ATOM 1860 C C . LEU A 1 251 ? -10.424 -15.294 19.846 1.00 82.75 251 LEU A C 1
ATOM 1862 O O . LEU A 1 251 ? -10.945 -16.340 19.440 1.00 82.75 251 LEU A O 1
ATOM 1866 N N . THR A 1 252 ? -11.047 -14.439 20.654 1.00 76.31 252 THR A N 1
ATOM 1867 C CA . THR A 1 252 ? -12.448 -14.562 21.070 1.00 76.31 252 THR A CA 1
ATOM 1868 C C . THR A 1 252 ? -13.256 -13.519 20.304 1.00 76.31 252 THR A C 1
ATOM 1870 O O . THR A 1 252 ? -12.928 -12.336 20.366 1.00 76.31 252 THR A O 1
ATOM 1873 N N . VAL A 1 253 ? -14.258 -13.969 19.543 1.00 76.81 253 VAL A N 1
ATOM 1874 C CA . VAL A 1 253 ? -15.106 -13.168 18.636 1.00 76.81 253 VAL A CA 1
ATOM 1875 C C . VAL A 1 253 ? -16.526 -13.697 18.563 1.00 76.81 253 VAL A C 1
ATOM 1877 O O . VAL A 1 253 ? -16.704 -14.928 18.681 1.00 76.81 253 VAL A O 1
#

Radius of gyration: 20.69 Å; Cα contacts (8 Å, |Δi|>4): 294; chains: 1; bounding box: 44×47×54 Å

Foldseek 3Di:
DQDQCVDPCNVVLVVVLVVLLVVLVVCVVVVVLLVSLLSLLVSLLVCLVNLNQVSSLVSLVSSLVSLVPPDDDLVSNLVSLLSLLVSLLNRQSDDPVSLVVSLVSSLVSLCVRDDLLSSLLSLLSSLSSQAHAPPDHSHHQDLVSSLVSLVVSVVSLVVQCVVCVVVVDCNQVSLLSLLSSLVSLVVCVLRVRVNRALVVSQVSVVVSVVSVVVVSDDHDPVSVVSSVVVVVVLVVQLVVDDPSNVRSPSPDD

pLDDT: mean 93.3, std 7.18, range [51.66, 98.75]

Organism: NCBI:txid81844

Nearest PDB structures (foldseek):
  5osi-assembly3_H  TM=9.172E-01  e=2.310E-11  Homo sapiens
  8r0j-assembly1_C  TM=8.910E-01  e=2.877E-11  Homo sapiens
  8r0j-assembly2_D  TM=9.278E-01  e=1.337E-10  Homo sapiens
  8ttc-assembly1_B  TM=8.653E-01  e=4.662E-11  Mus musculus
  5osh-assembly2_E  TM=8.727E-01  e=3.832E-10  Homo sapiens

InterPro domains:
  IPR005378 Vacuolar protein sorting-associated protein 35 [PF03635] (13-210)
  IPR005378 Vacuolar protein sorting-associated protein 35 [PTHR11099] (13-250)
  IPR042491 Vacuolar protein sorting-associated protein 35, C-terminal [G3DSA:1.25.40.660] (7-238)

Secondary structure (DSSP, 8-state):
-HHHHSSTTHHHHHHHHHHHHHHHHHHHHTT-HHHHHHHHHHHHHHHHHTT-HHHHHHHHHHHHHHHHHT--SHHHHHHHHHHHHHHHHH---S-HHHHHHHHHHHHHHHHH-SSHHHHHHHHHHHGGGGB--TT-TT--B-HHHHHHHHHHHHHHHHHHHHHHHHHT--HHHHHHHHHHHHHHHHHHHHTT-TTS-HHHHHHHHHHHHHHHHTS-----HHHHHHHHHHHHHHHHHHHT-HHHHHTTTT---

Solvent-accessible surface area (backbone atoms only — not comparable to full-atom values): 13258 Å² total; per-residue (Å²): 78,65,66,43,47,77,32,92,57,20,68,58,51,52,53,50,52,54,51,48,51,56,53,37,49,56,35,36,77,67,73,36,46,77,60,25,29,51,52,26,45,54,51,17,48,54,25,21,53,27,46,37,39,74,60,15,49,51,24,43,51,54,27,50,50,41,49,70,77,69,47,74,52,72,66,57,39,55,51,52,49,51,51,52,49,59,49,56,42,71,48,32,54,52,53,71,67,64,42,50,54,56,51,52,51,55,50,53,51,21,74,64,47,86,48,66,70,58,21,25,53,40,30,42,55,46,24,44,58,26,50,36,65,86,94,45,80,61,39,38,78,40,39,66,59,26,42,52,27,42,51,54,18,49,53,46,32,52,52,41,38,54,50,9,72,72,69,78,50,58,45,41,60,22,51,47,46,50,54,54,46,49,54,53,49,49,51,39,35,74,72,64,33,80,65,47,47,56,69,60,54,41,54,50,50,51,53,54,49,51,53,60,68,68,69,79,46,74,66,49,72,68,54,47,53,51,48,52,50,50,50,50,48,54,53,50,46,38,70,69,40,69,75,73,7,58,66,38,67,75,53,88,130

Sequence (253 aa):
AAEIAAGPMGPALKKLLQFLHQTIAALADAAQSDVALRLYLEAAQLADAAGMEPIAYEFFERAMTIYEDEISDSQAQKTALSVVVGTLQRCVGFTTESRDSLVHKATGYSARLLKKPDQCVAVAACSHLFWGPLGVNGAARDADSVAVCLKKSLKIASAAQQAAATTGAGAGDALALFITLLNKYLYFFEQGCPSVTPTVLRGLLEVISNELSSGEVQMPPDVEAYYSATLRHIRHQKAKGGEAGARYDGLTV